Protein AF-A0A960JS08-F1 (afdb_monomer_lite)

Sequence (228 aa):
MSSRLDIEITSFPSDDRFTWRVVGAKQPKGEGPASLLPEGAKVGDQFKADAEFGLDGVELANVSTGKRRRKEPKTIELISSEPTELVTTKLASKGRGGGRRDERGGGKGRGRGRGRDGERGRGRDGGERGDRDGGRGRGRGDRPHRPAPPEVPTRPKAKRLRAGKTHRNAVLAALPDEQRPVADQLVAGGLPAVRSAIKEQNETNKAEGRPEVKPGPLLGLAEQLQEQ

pLDDT: mean 74.88, std 20.07, range [34.81, 95.38]

Radius of gyration: 34.99 Å; chains: 1; bounding box: 67×85×65 Å

Secondary structure (DSSP, 8-state):
-EEEEEEEEEEEEETTEEEEEETT-SS--EEEEGGGSPTT--TT-EEEEEEEEETTEEEEEEEEE-----SS--PPP----S--------PPP----------------------------------------------------PPPPP---PPPPPPPP----HHHHHHHHHS-TTTHHHHHHHHHHHHHHHHHHHHHHHHHHHHTTPPPPPHHHHHHHHHHHH--

Structure (mmCIF, N/CA/C/O backbone):
data_AF-A0A960JS08-F1
#
_entry.id   AF-A0A960JS08-F1
#
loop_
_atom_site.group_PDB
_atom_site.id
_atom_site.type_symbol
_atom_site.label_atom_id
_atom_site.label_alt_id
_atom_site.label_comp_id
_atom_site.label_asym_id
_atom_site.label_entity_id
_atom_site.label_seq_id
_atom_site.pdbx_PDB_ins_code
_atom_site.Cartn_x
_atom_site.Cartn_y
_atom_site.Cartn_z
_atom_site.occupancy
_atom_site.B_iso_or_equiv
_atom_site.auth_seq_id
_atom_site.auth_comp_id
_atom_site.auth_asym_id
_atom_site.auth_atom_id
_atom_site.pdbx_PDB_model_num
ATOM 1 N N . MET A 1 1 ? 29.711 -2.836 -0.250 1.00 64.56 1 MET A N 1
ATOM 2 C CA . MET A 1 1 ? 28.767 -1.700 -0.472 1.00 64.56 1 MET A CA 1
ATOM 3 C C . MET A 1 1 ? 28.179 -1.878 -1.857 1.00 64.56 1 MET A C 1
ATOM 5 O O . MET A 1 1 ? 28.928 -1.795 -2.825 1.00 64.56 1 MET A O 1
ATOM 9 N N . SER A 1 2 ? 26.878 -2.151 -1.959 1.00 77.44 2 SER A N 1
ATOM 10 C CA . SER A 1 2 ? 26.218 -2.370 -3.247 1.00 77.44 2 SER A CA 1
ATOM 11 C C . SER A 1 2 ? 25.879 -1.044 -3.936 1.00 77.44 2 SER A C 1
ATOM 13 O O . SER A 1 2 ? 25.451 -0.078 -3.304 1.00 77.44 2 SER A O 1
ATOM 15 N N . SER A 1 3 ? 26.095 -0.983 -5.248 1.00 85.12 3 SER A N 1
ATOM 16 C CA . SER A 1 3 ? 25.787 0.169 -6.095 1.00 85.12 3 SER A CA 1
ATOM 17 C C . SER A 1 3 ? 24.873 -0.252 -7.235 1.00 85.12 3 SER A C 1
ATOM 19 O O . SER A 1 3 ? 25.066 -1.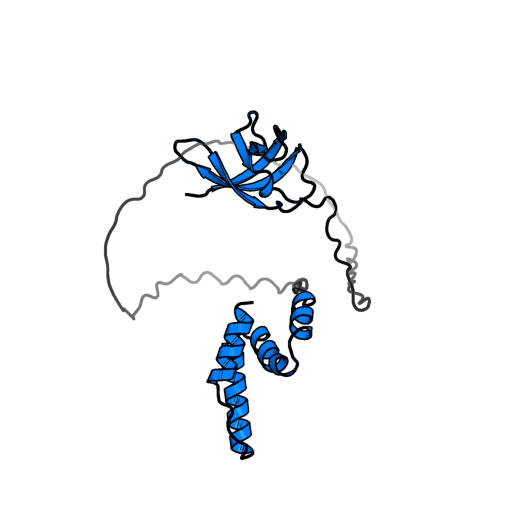296 -7.856 1.00 85.12 3 SER A O 1
ATOM 21 N N . ARG A 1 4 ? 23.871 0.579 -7.519 1.00 89.00 4 ARG A N 1
ATOM 22 C CA . ARG A 1 4 ? 22.844 0.286 -8.516 1.00 89.00 4 ARG A CA 1
ATOM 23 C C . ARG A 1 4 ? 23.254 0.814 -9.885 1.00 89.00 4 ARG A C 1
ATOM 25 O O . ARG A 1 4 ? 23.469 2.014 -10.049 1.00 89.00 4 ARG A O 1
ATOM 32 N N . LEU A 1 5 ? 23.330 -0.076 -10.867 1.00 90.62 5 LEU A N 1
ATOM 33 C CA . LEU A 1 5 ? 23.791 0.195 -12.226 1.00 90.62 5 LEU A CA 1
ATOM 34 C C . LEU A 1 5 ? 22.728 -0.196 -13.253 1.00 90.62 5 LEU A C 1
ATOM 36 O O . LEU A 1 5 ? 22.001 -1.171 -13.075 1.00 90.62 5 LEU A O 1
ATOM 40 N N . ASP A 1 6 ? 22.684 0.533 -14.365 1.00 91.56 6 ASP A N 1
ATOM 41 C CA . ASP A 1 6 ? 22.003 0.072 -15.573 1.00 91.56 6 ASP A CA 1
ATOM 42 C C . ASP A 1 6 ? 23.026 -0.706 -16.415 1.00 91.56 6 ASP A C 1
ATOM 44 O O . ASP A 1 6 ? 24.052 -0.150 -16.823 1.00 91.56 6 ASP A O 1
ATOM 48 N N . ILE A 1 7 ? 22.771 -1.991 -16.649 1.00 92.25 7 ILE A N 1
ATOM 49 C CA . ILE A 1 7 ? 23.653 -2.907 -17.377 1.00 92.25 7 ILE A CA 1
ATOM 50 C C . ILE A 1 7 ? 23.010 -3.388 -18.678 1.00 92.25 7 ILE A C 1
ATOM 52 O O . ILE A 1 7 ? 21.791 -3.444 -18.790 1.00 92.25 7 ILE A O 1
ATOM 56 N N . GLU A 1 8 ? 23.830 -3.749 -19.654 1.00 91.62 8 GLU A N 1
ATOM 57 C CA . GLU A 1 8 ? 23.438 -4.342 -20.931 1.00 91.62 8 GLU A CA 1
ATOM 58 C C . GLU A 1 8 ? 24.174 -5.671 -21.120 1.00 91.62 8 GLU A C 1
ATOM 60 O O . GLU A 1 8 ? 25.398 -5.732 -20.944 1.00 91.62 8 GLU A O 1
ATOM 65 N N . ILE A 1 9 ? 23.440 -6.721 -21.495 1.00 92.88 9 ILE A N 1
ATOM 66 C CA . ILE A 1 9 ? 24.024 -8.033 -21.803 1.00 92.88 9 ILE A CA 1
ATOM 67 C C . ILE A 1 9 ? 24.823 -7.926 -23.102 1.00 92.88 9 ILE A C 1
ATOM 69 O O . ILE A 1 9 ? 24.292 -7.512 -24.130 1.00 92.88 9 ILE A O 1
ATOM 73 N N . THR A 1 10 ? 26.097 -8.316 -23.068 1.00 90.75 10 THR A N 1
ATOM 74 C CA . THR A 1 10 ? 27.008 -8.226 -24.221 1.00 90.75 10 THR A CA 1
ATOM 75 C C . THR A 1 10 ? 27.211 -9.580 -24.911 1.00 90.75 10 THR A C 1
ATOM 77 O O . THR A 1 10 ? 27.309 -9.624 -26.134 1.00 90.75 10 THR A O 1
ATOM 80 N N . SER A 1 11 ? 27.223 -10.690 -24.167 1.00 91.56 11 SER A N 1
ATOM 81 C CA . SER A 1 11 ? 27.280 -12.055 -24.711 1.00 91.56 11 SER A CA 1
ATOM 82 C C . SER A 1 11 ? 26.894 -13.105 -23.660 1.00 91.56 11 SER A C 1
ATOM 84 O O . SER A 1 11 ? 26.832 -12.795 -22.470 1.00 91.56 11 SER A O 1
ATOM 86 N N . PHE A 1 12 ? 26.694 -14.350 -24.103 1.00 91.50 12 PHE A N 1
ATOM 87 C CA . PHE A 1 12 ? 26.569 -15.542 -23.256 1.00 91.50 12 PHE A CA 1
ATOM 88 C C . PHE A 1 12 ? 27.746 -16.484 -23.544 1.00 91.50 12 PHE A C 1
ATOM 90 O O . PHE A 1 12 ? 27.678 -17.251 -24.504 1.00 91.50 12 PHE A O 1
ATOM 97 N N . PRO A 1 13 ? 28.867 -16.380 -22.804 1.00 88.25 13 PRO A N 1
ATOM 98 C CA . PRO A 1 13 ? 30.013 -17.267 -23.007 1.00 88.25 13 PRO A CA 1
ATOM 99 C C . PRO A 1 13 ? 29.705 -18.744 -22.720 1.00 88.25 13 PRO A C 1
ATOM 101 O O . PRO A 1 13 ? 30.347 -19.618 -23.296 1.00 88.25 13 PRO A O 1
ATOM 104 N N . SER A 1 14 ? 28.744 -19.017 -21.836 1.00 86.50 14 SER A N 1
ATOM 105 C CA . SER A 1 14 ? 28.242 -20.352 -21.500 1.00 86.50 14 SER A CA 1
ATOM 106 C C . SER A 1 14 ? 26.783 -20.268 -21.043 1.00 86.50 14 SER A C 1
ATOM 108 O O . SER A 1 14 ? 26.297 -19.179 -20.745 1.00 86.50 14 SER A O 1
ATOM 110 N N . ASP A 1 15 ? 26.087 -21.403 -20.946 1.00 84.56 15 ASP A N 1
ATOM 111 C CA . ASP A 1 15 ? 24.674 -21.432 -20.527 1.00 84.56 15 ASP A CA 1
ATOM 112 C C . ASP A 1 15 ? 24.459 -20.867 -19.108 1.00 84.56 15 ASP A C 1
ATOM 114 O O . ASP A 1 15 ? 23.426 -20.267 -18.820 1.00 84.56 15 ASP A O 1
ATOM 118 N N . ASP A 1 16 ? 25.478 -20.969 -18.250 1.00 89.06 16 ASP A N 1
ATOM 119 C CA . ASP A 1 16 ? 25.429 -20.513 -16.857 1.00 89.06 16 ASP A CA 1
ATOM 120 C C . ASP A 1 16 ? 25.989 -19.099 -16.644 1.00 89.06 16 ASP A C 1
ATOM 122 O O . ASP A 1 16 ? 25.937 -18.579 -15.524 1.00 89.06 16 ASP A O 1
ATOM 126 N N . ARG A 1 17 ? 26.555 -18.453 -17.674 1.00 91.81 17 ARG A N 1
ATOM 127 C CA . ARG A 1 17 ? 27.219 -17.147 -17.531 1.00 91.81 17 ARG A CA 1
ATOM 128 C C . ARG A 1 17 ? 26.888 -16.182 -18.657 1.00 91.81 17 ARG A C 1
ATOM 130 O O . ARG A 1 17 ? 26.785 -16.541 -19.823 1.00 91.81 17 ARG A O 1
ATOM 137 N N . PHE A 1 18 ? 26.840 -14.903 -18.310 1.00 93.00 18 PHE A N 1
ATOM 138 C CA . PHE A 1 18 ? 26.721 -13.819 -19.277 1.00 93.00 18 PHE A CA 1
ATOM 139 C C . PHE A 1 18 ? 27.758 -12.730 -19.010 1.00 93.00 18 PHE A C 1
ATOM 141 O O . PHE A 1 18 ? 28.161 -12.502 -17.869 1.00 93.00 18 PHE A O 1
ATOM 148 N N . THR A 1 19 ? 28.183 -12.035 -20.063 1.00 92.12 19 THR A N 1
ATOM 149 C CA . THR A 1 19 ? 28.998 -10.820 -19.948 1.00 92.12 19 THR A CA 1
ATOM 150 C C . THR A 1 19 ? 28.098 -9.599 -20.002 1.00 92.12 19 THR A C 1
ATOM 152 O O . THR A 1 19 ? 27.087 -9.566 -20.714 1.00 92.12 19 THR A O 1
ATOM 155 N N . TRP A 1 20 ? 28.470 -8.560 -19.266 1.00 92.94 20 TRP A N 1
ATOM 156 C CA . TRP A 1 20 ? 27.700 -7.332 -19.204 1.00 92.94 20 TRP A CA 1
ATOM 157 C C . TRP A 1 20 ? 28.591 -6.099 -19.243 1.00 92.94 20 TRP A C 1
ATOM 159 O O . TRP A 1 20 ? 29.771 -6.101 -18.880 1.00 92.94 20 TRP A O 1
ATOM 169 N N . ARG A 1 21 ? 27.992 -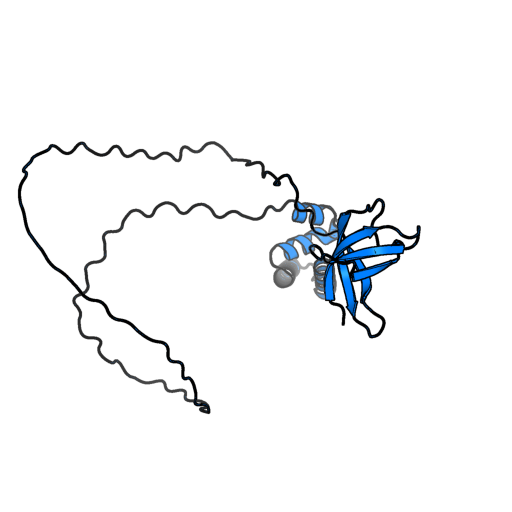4.997 -19.679 1.00 92.44 21 ARG A N 1
ATOM 170 C CA . ARG A 1 21 ? 28.578 -3.659 -19.625 1.00 92.44 21 ARG A CA 1
ATOM 171 C C . ARG A 1 21 ? 27.599 -2.707 -18.970 1.00 92.44 21 ARG A C 1
ATOM 173 O O . ARG A 1 21 ? 26.399 -2.940 -19.007 1.00 92.44 21 ARG A O 1
ATOM 180 N N . VAL A 1 22 ? 28.089 -1.608 -18.408 1.00 92.00 22 VAL A N 1
ATOM 181 C CA . VAL A 1 22 ? 27.190 -0.503 -18.038 1.00 92.00 22 VAL A CA 1
ATOM 182 C C . VAL A 1 22 ? 26.619 0.097 -19.320 1.00 92.00 22 VAL A C 1
ATOM 184 O O . VAL A 1 22 ? 27.358 0.269 -20.291 1.00 92.00 22 VAL A O 1
ATOM 187 N N . VAL A 1 23 ? 25.325 0.413 -19.335 1.00 88.38 23 VAL A N 1
ATOM 188 C CA . VAL A 1 23 ? 24.653 1.014 -20.495 1.00 88.38 23 VAL A CA 1
ATOM 189 C C . VAL A 1 23 ? 25.421 2.264 -20.944 1.00 88.38 23 VAL A C 1
ATOM 191 O O . VAL A 1 23 ? 25.676 3.174 -20.157 1.00 88.38 23 VAL A O 1
ATOM 194 N N . GLY A 1 24 ? 25.827 2.298 -22.217 1.00 80.06 24 GLY A N 1
ATOM 195 C CA . GLY A 1 24 ? 26.624 3.389 -22.797 1.00 80.06 24 GLY A CA 1
ATOM 196 C C . GLY A 1 24 ? 28.145 3.267 -22.621 1.00 80.06 24 GLY A C 1
ATOM 197 O O . GLY A 1 24 ? 28.885 4.088 -23.164 1.00 80.06 24 GLY A O 1
ATOM 198 N N . ALA A 1 25 ? 28.643 2.245 -21.919 1.00 84.81 25 ALA A N 1
ATOM 199 C CA . ALA A 1 25 ? 30.073 1.958 -21.839 1.00 84.81 25 ALA A CA 1
ATOM 200 C C . ALA A 1 25 ? 30.578 1.224 -23.096 1.00 84.81 25 ALA A C 1
ATOM 202 O O . ALA A 1 25 ? 29.880 0.405 -23.695 1.00 84.81 25 ALA A O 1
ATOM 203 N N . LYS A 1 26 ? 31.826 1.502 -23.496 1.00 74.06 26 LYS A N 1
ATOM 204 C CA . LYS A 1 26 ? 32.456 0.879 -24.676 1.00 74.06 26 LYS A CA 1
ATOM 205 C C . LYS A 1 26 ? 33.039 -0.511 -24.412 1.00 74.06 26 LYS A C 1
ATOM 207 O O . LYS A 1 26 ? 33.132 -1.289 -25.352 1.00 74.06 26 LYS A O 1
ATOM 212 N N . GLN A 1 27 ? 33.432 -0.812 -23.176 1.00 75.62 27 GLN A N 1
ATOM 213 C CA . GLN A 1 27 ? 34.046 -2.089 -22.802 1.00 75.62 27 GLN A CA 1
ATOM 214 C C . GLN A 1 27 ? 33.151 -2.869 -21.828 1.00 75.62 27 GLN A C 1
ATOM 216 O O . GLN A 1 27 ? 32.464 -2.236 -21.014 1.00 75.62 27 GLN A O 1
ATOM 221 N N . PRO A 1 28 ? 33.147 -4.215 -21.911 1.00 76.88 28 PRO A N 1
ATOM 222 C CA . PRO A 1 28 ? 32.486 -5.061 -20.924 1.00 76.88 28 PRO A CA 1
ATOM 223 C C . PRO A 1 28 ? 33.090 -4.801 -19.544 1.00 76.88 28 PRO A C 1
ATOM 225 O O . PRO A 1 28 ? 34.301 -4.630 -19.410 1.00 76.88 28 PRO A O 1
ATOM 228 N N . LYS A 1 29 ? 32.228 -4.702 -18.532 1.00 81.06 29 LYS A N 1
ATOM 229 C CA . LYS A 1 29 ? 32.633 -4.397 -17.154 1.00 81.06 29 LYS A CA 1
ATOM 230 C C . LYS A 1 29 ? 32.788 -5.645 -16.293 1.00 81.06 29 LYS A C 1
ATOM 232 O O . LYS A 1 29 ? 33.482 -5.567 -15.285 1.00 81.06 29 LYS A O 1
ATOM 237 N N . GLY A 1 30 ? 32.162 -6.756 -16.675 1.00 86.56 30 GLY A N 1
ATOM 238 C CA . GLY A 1 30 ? 32.261 -8.000 -15.927 1.00 86.56 30 GLY A CA 1
ATOM 239 C C . GLY A 1 30 ? 31.391 -9.117 -16.487 1.00 86.56 30 GLY A C 1
ATOM 240 O O . GLY A 1 30 ? 30.788 -9.003 -17.558 1.00 86.56 30 GLY A O 1
ATOM 241 N N . GLU A 1 31 ? 31.330 -10.195 -15.718 1.00 89.75 31 GLU A N 1
ATOM 242 C CA . GLU A 1 31 ? 30.519 -11.380 -15.976 1.00 89.75 31 GLU A CA 1
ATOM 243 C C . GLU A 1 31 ? 29.575 -11.622 -14.795 1.00 89.75 31 GLU A C 1
ATOM 245 O O . GLU A 1 31 ? 29.845 -11.181 -13.680 1.00 89.75 31 GLU A O 1
ATOM 250 N N . GLY A 1 32 ? 28.456 -12.299 -15.032 1.00 89.38 32 GLY A N 1
ATOM 251 C CA . GLY A 1 32 ? 27.494 -12.664 -13.996 1.00 89.38 32 GLY A CA 1
ATOM 252 C C . GLY A 1 32 ? 26.858 -14.031 -14.263 1.00 89.38 32 GLY A C 1
ATOM 253 O O . GLY A 1 32 ? 26.922 -14.520 -15.396 1.00 89.38 32 GLY A O 1
ATOM 254 N N . PRO A 1 33 ? 26.264 -14.667 -13.239 1.00 90.94 33 PRO A N 1
ATOM 255 C CA . PRO A 1 33 ? 25.567 -15.940 -13.393 1.00 90.94 33 PRO A CA 1
ATOM 256 C C . PRO A 1 33 ? 24.227 -15.759 -14.119 1.00 90.94 33 PRO A C 1
ATOM 258 O O . PRO A 1 33 ? 23.430 -14.888 -13.765 1.00 90.94 33 PRO A O 1
ATOM 261 N N . ALA A 1 34 ? 23.956 -16.598 -15.120 1.00 88.81 34 ALA A N 1
ATOM 262 C CA . ALA A 1 34 ? 22.750 -16.528 -15.950 1.00 88.81 34 ALA A CA 1
ATOM 263 C C . ALA A 1 34 ? 21.450 -16.735 -15.153 1.00 88.81 34 ALA A C 1
ATOM 265 O O . ALA A 1 34 ? 20.408 -16.226 -15.553 1.00 88.81 34 ALA A O 1
ATOM 266 N N . SER A 1 35 ? 21.519 -17.384 -13.987 1.00 90.25 35 SER A N 1
ATOM 267 C CA . SER A 1 35 ? 20.390 -17.554 -13.061 1.00 90.25 35 SER A CA 1
ATOM 268 C C . SER A 1 35 ? 19.811 -16.240 -12.523 1.00 90.25 35 SER A C 1
ATOM 270 O O . SER A 1 35 ? 18.668 -16.220 -12.074 1.00 90.25 35 SER A O 1
ATOM 272 N N . LEU A 1 36 ? 20.570 -15.138 -12.571 1.00 89.56 36 LEU A N 1
ATOM 273 C CA . LEU A 1 36 ? 20.068 -13.811 -12.202 1.00 89.56 36 LEU A CA 1
ATOM 274 C C . LEU A 1 36 ? 19.213 -13.175 -13.303 1.00 89.56 36 LEU A C 1
ATOM 276 O O . LEU A 1 36 ? 18.509 -12.200 -13.041 1.00 89.56 36 LEU A O 1
ATOM 280 N N . LEU A 1 37 ? 19.289 -13.671 -14.539 1.00 88.81 37 LEU A N 1
ATOM 281 C CA . LEU A 1 37 ? 18.558 -13.092 -15.653 1.00 88.81 37 LEU A CA 1
ATOM 282 C C . LEU A 1 37 ? 17.107 -13.587 -15.686 1.00 88.81 37 LEU A C 1
ATOM 284 O O . LEU A 1 37 ? 16.843 -14.766 -15.455 1.00 88.81 37 LEU A O 1
ATOM 288 N N . PRO A 1 38 ? 16.148 -12.712 -16.032 1.00 85.56 38 PRO A N 1
ATOM 289 C CA . PRO A 1 38 ? 14.786 -13.137 -16.327 1.00 85.56 38 PRO A CA 1
ATOM 290 C C . PRO A 1 38 ? 14.741 -14.115 -17.506 1.00 85.56 38 PRO A C 1
ATOM 292 O O . PRO A 1 38 ? 15.541 -14.017 -18.440 1.00 85.56 38 PRO A O 1
ATOM 295 N N . GLU A 1 39 ? 13.758 -15.015 -17.495 1.00 83.94 39 GLU A N 1
ATOM 296 C CA . GLU A 1 39 ? 13.564 -15.993 -18.565 1.00 83.94 39 GLU A CA 1
ATOM 297 C C . GLU A 1 39 ? 13.434 -15.305 -19.936 1.00 83.94 39 GLU A C 1
ATOM 299 O O . GLU A 1 39 ? 12.695 -14.330 -20.108 1.00 83.94 39 GLU A O 1
ATOM 304 N N . GLY A 1 40 ? 14.184 -15.805 -20.921 1.00 84.50 40 GLY A N 1
ATOM 305 C CA . GLY A 1 40 ? 14.185 -15.270 -22.283 1.00 84.50 40 GLY A CA 1
ATOM 306 C C . GLY A 1 40 ? 15.026 -14.005 -22.501 1.00 84.50 40 GLY A C 1
ATOM 307 O O . GLY A 1 40 ? 14.863 -13.374 -23.548 1.00 84.50 40 GLY A O 1
ATOM 308 N N . ALA A 1 41 ? 15.907 -13.631 -21.565 1.00 87.19 41 ALA A N 1
ATOM 309 C CA . ALA A 1 41 ? 16.871 -12.543 -21.748 1.00 87.19 41 ALA A CA 1
ATOM 310 C C . ALA A 1 41 ? 17.815 -12.796 -22.939 1.00 87.19 41 ALA A C 1
ATOM 312 O O . ALA A 1 41 ? 18.300 -13.909 -23.146 1.00 87.19 41 ALA A O 1
ATOM 313 N N . LYS A 1 42 ? 18.094 -11.751 -23.724 1.00 90.12 42 LYS A N 1
ATOM 314 C CA . LYS A 1 42 ? 18.938 -11.818 -24.927 1.00 90.12 42 LYS A CA 1
ATOM 315 C C . LYS A 1 42 ? 20.067 -10.793 -24.881 1.00 90.12 42 LYS A C 1
ATOM 317 O O . LYS A 1 42 ? 20.038 -9.822 -24.129 1.00 90.12 42 LYS A O 1
ATOM 322 N N . VAL A 1 43 ? 21.068 -10.993 -25.737 1.00 90.81 43 VAL A N 1
ATOM 323 C CA . VAL A 1 43 ? 22.138 -10.010 -25.950 1.00 90.81 43 VAL A CA 1
ATOM 324 C C . VAL A 1 43 ? 21.532 -8.673 -26.395 1.00 90.81 43 VAL A C 1
ATOM 326 O O . VAL A 1 43 ? 20.677 -8.642 -27.279 1.00 90.81 43 VAL A O 1
ATOM 329 N N . GLY A 1 44 ? 21.977 -7.577 -25.779 1.00 87.94 44 GLY A N 1
ATOM 330 C CA . GLY A 1 44 ? 21.463 -6.221 -25.991 1.00 87.94 44 GLY A CA 1
ATOM 331 C C . GLY A 1 44 ? 20.319 -5.815 -25.055 1.00 87.94 44 GLY A C 1
ATOM 332 O O . GLY A 1 44 ? 19.966 -4.633 -25.007 1.00 87.94 44 GLY A O 1
ATOM 333 N N . ASP A 1 45 ? 19.755 -6.747 -24.280 1.00 89.94 45 ASP A N 1
ATOM 334 C CA . ASP A 1 45 ? 18.767 -6.395 -23.264 1.00 89.94 45 ASP A CA 1
ATOM 335 C C . ASP A 1 45 ? 19.417 -5.617 -22.114 1.00 89.94 45 ASP A C 1
ATOM 337 O O . ASP A 1 45 ? 20.550 -5.884 -21.701 1.00 89.94 45 ASP A O 1
ATOM 341 N N . GLN A 1 46 ? 18.672 -4.637 -21.598 1.00 91.25 46 GLN A N 1
ATOM 342 C CA . GLN A 1 46 ? 19.123 -3.737 -20.542 1.00 91.25 46 GLN A CA 1
ATOM 343 C C . GLN A 1 46 ? 18.365 -3.987 -19.239 1.00 91.25 46 GLN A C 1
ATOM 345 O O . GLN A 1 46 ? 17.130 -4.004 -19.210 1.00 91.25 46 GLN A O 1
ATOM 350 N N . PHE A 1 47 ? 19.110 -4.107 -18.144 1.00 91.88 47 PHE A N 1
ATOM 351 C CA . PHE A 1 47 ? 18.593 -4.421 -16.818 1.00 91.88 47 PHE A CA 1
ATOM 352 C C . PHE A 1 47 ? 19.151 -3.475 -15.760 1.00 91.88 47 PHE A C 1
ATOM 354 O O . PHE A 1 47 ? 20.205 -2.869 -15.928 1.00 91.88 47 PHE A O 1
ATOM 361 N N . LYS A 1 48 ? 18.436 -3.365 -14.642 1.00 91.94 48 LYS A N 1
ATOM 362 C CA . LYS A 1 48 ? 18.934 -2.719 -13.430 1.00 91.94 48 LYS A CA 1
ATOM 363 C C . LYS A 1 48 ? 19.576 -3.765 -12.549 1.00 91.94 48 LYS A C 1
ATOM 365 O O . LYS A 1 48 ? 18.864 -4.651 -12.084 1.00 91.94 48 LYS A O 1
ATOM 370 N N . ALA A 1 49 ? 20.863 -3.629 -12.282 1.00 91.88 49 ALA A N 1
ATOM 371 C CA . ALA A 1 49 ? 21.590 -4.549 -11.431 1.00 91.88 49 ALA A CA 1
ATOM 372 C C . ALA A 1 49 ? 22.149 -3.858 -10.189 1.00 91.88 49 ALA A C 1
ATOM 374 O O . ALA A 1 49 ? 22.570 -2.703 -10.249 1.00 91.88 49 ALA A O 1
ATOM 375 N N . ASP A 1 50 ? 22.159 -4.580 -9.078 1.00 91.19 50 ASP A N 1
ATOM 376 C CA . ASP A 1 50 ? 22.897 -4.193 -7.884 1.00 91.19 50 ASP A CA 1
ATOM 377 C C . ASP A 1 50 ? 24.246 -4.908 -7.932 1.00 91.19 50 ASP A C 1
ATOM 379 O O . ASP A 1 50 ? 24.308 -6.138 -7.980 1.00 91.19 50 ASP A O 1
ATOM 383 N N . ALA A 1 51 ? 25.319 -4.124 -7.984 1.00 89.44 51 ALA A N 1
ATOM 384 C CA . ALA A 1 51 ? 26.681 -4.603 -8.142 1.00 89.44 51 ALA A CA 1
ATOM 385 C C . ALA A 1 51 ? 27.508 -4.303 -6.892 1.00 89.44 51 ALA A C 1
ATOM 387 O O . ALA A 1 51 ? 27.453 -3.195 -6.349 1.00 89.44 51 ALA A O 1
ATOM 388 N N . GLU A 1 52 ? 28.297 -5.275 -6.456 1.00 88.50 52 GLU A N 1
ATOM 389 C CA . GLU A 1 52 ? 29.278 -5.117 -5.393 1.00 88.50 52 GLU A CA 1
ATOM 390 C C . GLU A 1 52 ? 30.677 -4.970 -5.999 1.00 88.50 52 GLU A C 1
ATOM 392 O O . GLU A 1 52 ? 31.074 -5.706 -6.900 1.00 88.50 52 GLU A O 1
ATOM 397 N N . PHE A 1 53 ? 31.407 -3.959 -5.529 1.00 84.44 53 PHE A N 1
ATOM 398 C CA . PHE A 1 53 ? 32.757 -3.647 -5.984 1.00 84.44 53 PHE A CA 1
ATOM 399 C C . PHE A 1 53 ? 33.746 -4.136 -4.928 1.00 84.44 53 PHE A C 1
ATOM 401 O O . PHE A 1 53 ? 33.819 -3.557 -3.840 1.00 84.44 53 PHE A O 1
ATOM 408 N N . GLY A 1 54 ? 34.469 -5.206 -5.250 1.00 81.25 54 GLY A N 1
ATOM 409 C CA . GLY A 1 54 ? 35.479 -5.821 -4.395 1.00 81.25 54 GLY A CA 1
ATOM 410 C C . GLY A 1 54 ? 36.892 -5.676 -4.959 1.00 81.25 54 GLY A C 1
ATOM 411 O O . GLY A 1 54 ? 37.117 -5.013 -5.972 1.00 81.25 54 GLY A O 1
ATOM 412 N N . LEU A 1 55 ? 37.852 -6.317 -4.290 1.00 81.94 55 LEU A N 1
ATOM 413 C CA . LEU A 1 55 ? 39.240 -6.396 -4.758 1.00 81.94 55 LEU A CA 1
ATOM 414 C C . LEU A 1 55 ? 39.351 -7.228 -6.053 1.00 81.94 55 LEU A C 1
ATOM 416 O O . LEU A 1 55 ? 40.153 -6.901 -6.923 1.00 81.94 55 LEU A O 1
ATOM 420 N N . ASP A 1 56 ? 38.497 -8.246 -6.188 1.00 77.38 56 ASP A N 1
ATOM 421 C CA . ASP A 1 56 ? 38.517 -9.232 -7.278 1.00 77.38 56 ASP A CA 1
ATOM 422 C C . ASP A 1 56 ? 37.668 -8.830 -8.500 1.00 77.38 56 ASP A C 1
ATOM 424 O O . ASP A 1 56 ? 37.582 -9.568 -9.480 1.00 77.38 56 ASP A O 1
ATOM 428 N N . GLY A 1 57 ? 37.059 -7.638 -8.477 1.00 81.62 57 GLY A N 1
ATOM 429 C CA . GLY A 1 57 ? 36.275 -7.100 -9.588 1.00 81.62 57 GLY A CA 1
ATOM 430 C C . GLY A 1 57 ? 34.867 -6.654 -9.196 1.00 81.62 57 GLY A C 1
ATOM 431 O O . GLY A 1 57 ? 34.615 -6.239 -8.063 1.00 81.62 57 GLY A O 1
ATOM 432 N N . VAL A 1 58 ? 33.963 -6.669 -10.182 1.00 86.12 58 VAL A N 1
ATOM 433 C CA . VAL A 1 58 ? 32.566 -6.243 -10.022 1.00 86.12 58 VAL A CA 1
ATOM 434 C C . VAL A 1 58 ? 31.648 -7.446 -10.145 1.00 86.12 58 VAL A C 1
ATOM 436 O O . VAL A 1 58 ? 31.489 -7.994 -11.237 1.00 86.12 58 VAL A O 1
ATOM 439 N N . GLU A 1 59 ? 31.012 -7.811 -9.040 1.00 87.12 59 GLU A N 1
ATOM 440 C CA . GLU A 1 59 ? 30.077 -8.931 -8.980 1.00 87.12 59 GLU A CA 1
ATOM 441 C C . GLU A 1 59 ? 28.637 -8.426 -8.958 1.00 87.12 59 GLU A C 1
ATOM 443 O O . GLU A 1 59 ? 28.302 -7.453 -8.278 1.00 87.12 59 GLU A O 1
ATOM 448 N N . LEU A 1 60 ? 27.767 -9.078 -9.728 1.00 88.88 60 LEU A N 1
ATOM 449 C CA . LEU A 1 60 ? 26.341 -8.772 -9.725 1.00 88.88 60 LEU A CA 1
ATOM 450 C C . LEU A 1 60 ? 25.653 -9.565 -8.616 1.00 88.88 60 LEU A C 1
ATOM 452 O O . LEU A 1 60 ? 25.636 -10.791 -8.655 1.00 88.88 60 LEU A O 1
ATOM 456 N N . ALA A 1 61 ? 25.042 -8.861 -7.668 1.00 88.88 61 ALA A N 1
ATOM 457 C CA . ALA A 1 61 ? 24.277 -9.469 -6.584 1.00 88.88 61 ALA A CA 1
ATOM 458 C C . ALA A 1 61 ? 22.810 -9.705 -6.978 1.00 88.88 61 ALA A C 1
ATOM 460 O O . ALA A 1 61 ? 22.199 -10.693 -6.580 1.00 88.88 61 ALA A O 1
ATOM 461 N N . ASN A 1 62 ? 22.221 -8.792 -7.755 1.00 89.19 62 ASN A N 1
ATOM 462 C CA . ASN A 1 62 ? 20.830 -8.894 -8.193 1.00 89.19 62 ASN A CA 1
ATOM 463 C C . ASN A 1 62 ? 20.652 -8.246 -9.569 1.00 89.19 62 ASN A C 1
ATOM 465 O O . ASN A 1 62 ? 21.278 -7.222 -9.844 1.00 89.19 62 ASN A O 1
ATOM 469 N N . VAL A 1 63 ? 19.786 -8.806 -10.417 1.00 89.62 63 VAL A N 1
ATOM 470 C CA . VAL A 1 63 ? 19.409 -8.230 -11.711 1.00 89.62 63 VAL A CA 1
ATOM 471 C C . VAL A 1 63 ? 17.886 -8.156 -11.804 1.00 89.62 63 VAL A C 1
ATOM 473 O O . VAL A 1 63 ? 17.168 -9.127 -11.604 1.00 89.62 63 VAL A O 1
ATOM 476 N N . SER A 1 64 ? 17.378 -6.971 -12.126 1.00 87.75 64 SER A N 1
ATOM 477 C CA . SER A 1 64 ? 15.952 -6.662 -12.202 1.00 87.75 64 SER A CA 1
ATOM 478 C C . SER A 1 64 ? 15.610 -6.026 -13.546 1.00 87.75 64 SER A C 1
ATOM 480 O O . SER A 1 64 ? 16.400 -5.271 -14.121 1.00 87.75 64 SER A O 1
ATOM 482 N N . THR A 1 65 ? 14.409 -6.286 -14.067 1.00 81.06 65 THR A N 1
ATOM 483 C CA . THR A 1 65 ? 13.935 -5.601 -15.276 1.00 81.06 65 THR A CA 1
ATOM 484 C C . THR A 1 65 ? 13.828 -4.106 -14.995 1.00 81.06 65 THR A C 1
ATOM 486 O O . THR A 1 65 ? 13.049 -3.675 -14.139 1.00 81.06 65 THR A O 1
ATOM 489 N N . GLY A 1 66 ? 14.598 -3.291 -15.718 1.00 66.38 66 GLY A N 1
ATOM 490 C CA . GLY A 1 66 ? 14.427 -1.845 -15.676 1.00 66.38 66 GLY A CA 1
ATOM 491 C C . GLY A 1 66 ? 13.008 -1.463 -16.110 1.00 66.38 66 GLY A C 1
ATOM 492 O O . GLY A 1 66 ? 12.348 -2.188 -16.858 1.00 66.38 66 GLY A O 1
ATOM 493 N N . LYS A 1 67 ? 12.513 -0.298 -15.671 1.00 55.53 67 LYS A N 1
ATOM 494 C CA . LYS A 1 67 ? 11.268 0.270 -16.213 1.00 55.53 67 LYS A CA 1
ATOM 495 C C . LYS A 1 67 ? 11.436 0.411 -17.729 1.00 55.53 67 LYS A C 1
ATOM 497 O O . LYS A 1 67 ? 12.096 1.344 -18.181 1.00 55.53 67 LYS A O 1
ATOM 502 N N . ARG A 1 68 ? 10.827 -0.493 -18.509 1.00 55.22 68 ARG A N 1
ATOM 503 C CA . ARG A 1 68 ? 10.717 -0.371 -19.970 1.00 55.22 68 ARG A CA 1
ATOM 504 C C . ARG A 1 68 ? 10.229 1.048 -20.264 1.00 55.22 68 ARG A C 1
ATOM 506 O O . ARG A 1 68 ? 9.126 1.412 -19.843 1.00 55.22 68 ARG A O 1
ATOM 513 N N . ARG A 1 69 ? 11.026 1.856 -20.974 1.00 55.78 69 ARG A N 1
ATOM 514 C CA . ARG A 1 69 ? 10.509 3.059 -21.638 1.00 55.78 69 ARG A CA 1
ATOM 515 C C . ARG A 1 69 ? 9.498 2.559 -22.661 1.00 55.78 69 ARG A C 1
ATOM 517 O O . ARG A 1 69 ? 9.862 2.079 -23.729 1.00 55.78 69 ARG A O 1
ATOM 524 N N . ARG A 1 70 ? 8.229 2.544 -22.260 1.00 56.56 70 ARG A N 1
ATOM 525 C CA . ARG A 1 70 ? 7.133 2.089 -23.108 1.00 56.56 70 ARG A CA 1
ATOM 526 C C . ARG A 1 70 ? 7.095 2.996 -24.335 1.00 56.56 70 ARG A C 1
ATOM 528 O O . ARG A 1 70 ? 7.086 4.215 -24.187 1.00 56.56 70 ARG A O 1
ATOM 535 N N . LYS A 1 71 ? 7.106 2.387 -25.525 1.00 62.06 71 LYS A N 1
ATOM 536 C CA . LYS A 1 71 ? 6.956 3.101 -26.802 1.00 62.06 71 LYS A CA 1
ATOM 537 C C . LYS A 1 71 ? 5.588 3.772 -26.923 1.00 62.06 71 LYS A C 1
ATOM 539 O O . LYS A 1 71 ? 5.469 4.758 -27.636 1.00 62.06 71 LYS A O 1
ATOM 544 N N . GLU A 1 72 ? 4.596 3.278 -26.189 1.00 57.12 72 GLU A N 1
ATOM 545 C CA . GLU A 1 72 ? 3.240 3.806 -26.223 1.00 57.12 72 GLU A CA 1
ATOM 546 C C . GLU A 1 72 ? 2.892 4.470 -24.885 1.00 57.12 72 GLU A C 1
ATOM 548 O O . GLU A 1 72 ? 3.007 3.832 -23.825 1.00 57.12 72 GLU A O 1
ATOM 553 N N . PRO A 1 73 ? 2.502 5.759 -24.891 1.00 58.53 73 PRO A N 1
ATOM 554 C CA . PRO A 1 73 ? 1.960 6.389 -23.702 1.00 58.53 73 PRO A CA 1
ATOM 555 C C . PRO A 1 73 ? 0.656 5.683 -23.325 1.00 58.53 73 PRO A C 1
ATOM 557 O O . PRO A 1 73 ? -0.157 5.341 -24.177 1.00 58.53 73 PRO A O 1
ATOM 560 N N . LYS A 1 74 ? 0.441 5.465 -22.025 1.00 60.06 74 LYS A N 1
ATOM 561 C CA . LYS A 1 74 ? -0.842 4.977 -21.516 1.00 60.06 74 LYS A CA 1
ATOM 562 C C . LYS A 1 74 ? -1.871 6.089 -21.747 1.00 60.06 74 LYS A C 1
ATOM 564 O O . LYS A 1 74 ? -1.894 7.052 -20.981 1.00 60.06 74 LYS A O 1
ATOM 569 N N . THR A 1 75 ? -2.654 6.000 -22.820 1.00 68.25 75 THR A N 1
ATOM 570 C CA . THR A 1 75 ? -3.737 6.950 -23.093 1.00 68.25 75 THR A CA 1
ATOM 571 C C . THR A 1 75 ? -4.772 6.814 -21.983 1.00 68.25 75 THR A C 1
ATOM 573 O O . THR A 1 75 ? -5.248 5.719 -21.693 1.00 68.25 75 THR A O 1
ATOM 576 N N . ILE A 1 76 ? -5.061 7.917 -21.298 1.00 73.69 76 ILE A N 1
ATOM 577 C CA . ILE A 1 76 ? -6.163 7.983 -20.341 1.00 73.69 76 ILE A CA 1
ATOM 578 C C . ILE A 1 76 ? -7.411 8.263 -21.174 1.00 73.69 76 ILE A C 1
ATOM 580 O O . ILE A 1 76 ? -7.486 9.315 -21.809 1.00 73.69 76 ILE A O 1
ATOM 584 N N . GLU A 1 77 ? -8.371 7.340 -21.190 1.00 71.44 77 GLU A N 1
ATOM 585 C CA . GLU A 1 77 ? -9.699 7.633 -21.728 1.00 71.44 77 GLU A CA 1
ATOM 586 C C . GLU A 1 77 ? -10.375 8.686 -20.845 1.00 71.44 77 GLU A C 1
ATOM 588 O O . GLU A 1 77 ? -10.535 8.518 -19.631 1.00 71.44 77 GLU A O 1
ATOM 593 N N . LEU A 1 78 ? -10.726 9.816 -21.460 1.00 66.69 78 LEU A N 1
ATOM 594 C CA . LEU A 1 78 ? -11.513 10.862 -20.826 1.00 66.69 78 LEU A CA 1
ATOM 595 C C . LEU A 1 78 ? -12.979 10.434 -20.811 1.00 66.69 78 LEU A C 1
ATOM 597 O O . LEU A 1 78 ? -13.667 10.529 -21.821 1.00 66.69 78 LEU A O 1
ATOM 601 N N . ILE A 1 79 ? -13.476 10.037 -19.643 1.00 72.69 79 ILE A N 1
ATOM 602 C CA . ILE A 1 79 ? -14.917 9.958 -19.401 1.00 72.69 79 ILE A CA 1
ATOM 603 C C . ILE A 1 79 ? -15.363 11.358 -18.966 1.00 72.69 79 ILE A C 1
ATOM 605 O O . ILE A 1 79 ? -15.234 11.725 -17.795 1.00 72.69 79 ILE A O 1
ATOM 609 N N . SER A 1 80 ? -15.818 12.184 -19.911 1.00 57.44 80 SER A N 1
ATOM 610 C CA . SER A 1 80 ? -16.524 13.425 -19.577 1.00 57.44 80 SER A CA 1
ATOM 611 C C . SER A 1 80 ? -17.970 13.104 -19.206 1.00 57.44 80 SER A C 1
ATOM 613 O O . SER A 1 80 ? -18.680 12.485 -19.992 1.00 57.44 80 SER A O 1
ATOM 615 N N . SER A 1 81 ? -18.424 13.549 -18.036 1.00 66.94 81 SER A N 1
ATOM 616 C CA . SER A 1 81 ? -19.854 13.626 -17.729 1.00 66.94 81 SER A CA 1
ATOM 617 C C . SER A 1 81 ? -20.454 14.821 -18.469 1.00 66.94 81 SER A C 1
ATOM 619 O O . SER A 1 81 ? -19.910 15.907 -18.282 1.00 66.94 81 SER A O 1
ATOM 621 N N . GLU A 1 82 ? -21.520 14.585 -19.248 1.00 67.56 82 GLU A N 1
ATOM 622 C CA . GLU A 1 82 ? -22.454 15.516 -19.927 1.00 67.56 82 GLU A CA 1
ATOM 623 C C . GLU A 1 82 ? -21.857 16.832 -20.494 1.00 67.56 82 GLU A C 1
ATOM 625 O O . GLU A 1 82 ? -21.262 17.625 -19.757 1.00 67.56 82 GLU A O 1
ATOM 630 N N . PRO A 1 83 ? -22.044 17.146 -21.792 1.00 57.44 83 PRO A N 1
ATOM 631 C CA . PRO A 1 83 ? -21.532 18.386 -22.367 1.00 57.44 83 PRO A CA 1
ATOM 632 C C . PRO A 1 83 ? -22.208 19.595 -21.704 1.00 57.44 83 PRO A C 1
ATOM 634 O O . PRO A 1 83 ? -23.365 19.902 -21.966 1.00 57.44 83 PRO A O 1
ATOM 637 N N . THR A 1 84 ? -21.479 20.306 -20.842 1.00 61.12 84 THR A N 1
ATOM 638 C CA . THR A 1 84 ? -21.919 21.610 -20.333 1.00 61.12 84 THR A CA 1
ATOM 639 C C . THR A 1 84 ? -21.288 22.703 -21.187 1.00 61.12 84 THR A C 1
ATOM 641 O O . THR A 1 84 ? -20.066 22.770 -21.346 1.00 61.12 84 THR A O 1
ATOM 644 N N . GLU A 1 85 ? -22.128 23.546 -21.787 1.00 61.66 85 GLU A N 1
ATOM 645 C CA . GLU A 1 85 ? -21.708 24.667 -22.627 1.00 61.66 85 GLU A CA 1
ATOM 646 C C . GLU A 1 85 ? -20.973 25.721 -21.782 1.00 61.66 85 GLU A C 1
ATOM 648 O O . GLU A 1 85 ? -21.568 26.602 -21.170 1.00 61.66 85 GLU A O 1
ATOM 653 N N . LEU A 1 86 ? -19.641 25.639 -21.735 1.00 57.72 86 LEU A N 1
ATOM 654 C CA . LEU A 1 86 ? -18.777 26.616 -21.055 1.00 57.72 86 LEU A CA 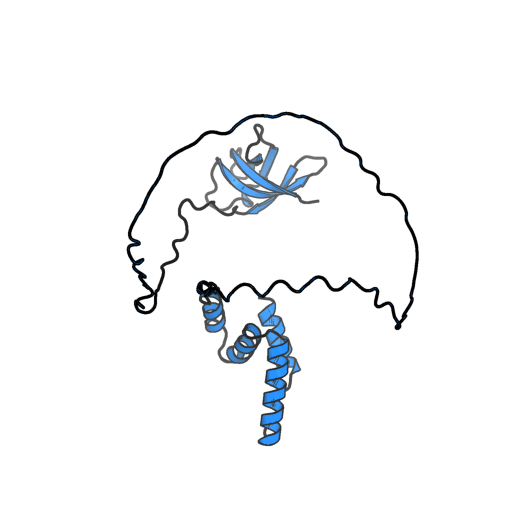1
ATOM 655 C C . LEU A 1 86 ? -18.275 27.722 -22.001 1.00 57.72 86 LEU A C 1
ATOM 657 O O . LEU A 1 86 ? -17.192 28.280 -21.801 1.00 57.72 86 LEU A O 1
ATOM 661 N N . VAL A 1 87 ? -19.035 28.053 -23.047 1.00 65.94 87 VAL A N 1
ATOM 662 C CA . VAL A 1 87 ? -18.655 29.087 -24.017 1.00 65.94 87 VAL A CA 1
ATOM 663 C C . VAL A 1 87 ? -19.349 30.401 -23.662 1.00 65.94 87 VAL A C 1
ATOM 665 O O . VAL A 1 87 ? -20.546 30.558 -23.857 1.00 65.94 87 VAL A O 1
ATOM 668 N N . THR A 1 88 ? -18.5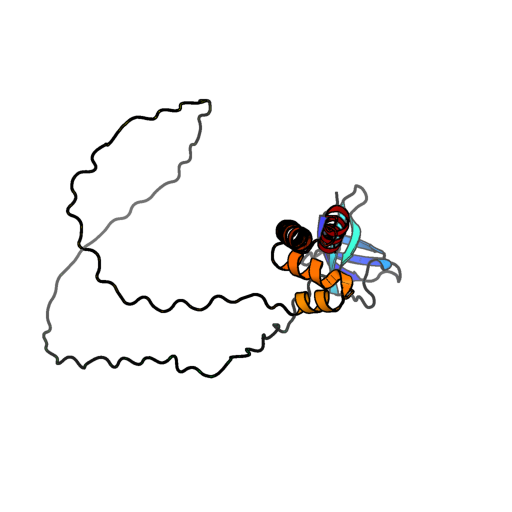88 31.384 -23.173 1.00 58.12 88 THR A N 1
ATOM 669 C CA . THR A 1 88 ? -19.055 32.779 -23.103 1.00 58.12 88 THR A CA 1
ATOM 670 C C . THR A 1 88 ? -18.342 33.592 -24.179 1.00 58.12 88 THR A C 1
ATOM 672 O O . THR A 1 88 ? -17.165 33.927 -24.064 1.00 58.12 88 THR A O 1
ATOM 675 N N . THR A 1 89 ? -19.041 33.901 -25.269 1.00 62.62 89 THR A N 1
ATOM 676 C CA . THR A 1 89 ? -18.544 34.819 -26.301 1.00 62.62 89 THR A CA 1
ATOM 677 C C . THR A 1 89 ? -18.969 36.241 -25.950 1.00 62.62 89 THR A C 1
ATOM 679 O O . THR A 1 89 ? -20.157 36.555 -25.970 1.00 62.62 89 THR A O 1
ATOM 682 N N . LYS A 1 90 ? -18.012 37.127 -25.655 1.00 56.06 90 LYS A N 1
ATOM 683 C CA . LYS A 1 90 ? -18.246 38.580 -25.651 1.00 56.06 90 LYS A CA 1
ATOM 684 C C . LYS A 1 90 ? -17.751 39.167 -26.972 1.00 56.06 90 LYS A C 1
ATOM 686 O O . LYS A 1 90 ? -16.549 39.202 -27.219 1.00 56.06 90 LYS A O 1
ATOM 691 N N . LEU A 1 91 ? -18.680 39.633 -27.803 1.00 55.22 91 LEU A N 1
ATOM 692 C CA . LEU A 1 91 ? -18.388 40.453 -28.979 1.00 55.22 91 LEU A CA 1
ATOM 693 C C . LEU A 1 91 ? -17.998 41.863 -28.517 1.00 55.22 91 LEU A C 1
ATOM 695 O O . LEU A 1 91 ? -18.753 42.519 -27.801 1.00 55.22 91 LEU A O 1
ATOM 699 N N . ALA A 1 92 ? -16.809 42.323 -28.905 1.00 54.06 92 ALA A N 1
ATOM 700 C CA . ALA A 1 92 ? -16.373 43.689 -28.637 1.00 54.06 92 ALA A CA 1
ATOM 701 C C . ALA A 1 92 ? -17.204 44.688 -29.461 1.00 54.06 92 ALA A C 1
ATOM 703 O O . ALA A 1 92 ? -17.400 44.503 -30.664 1.00 54.06 92 ALA A O 1
ATOM 704 N N . SER A 1 93 ? -17.666 45.770 -28.830 1.00 50.28 93 SER A N 1
ATOM 705 C CA . SER A 1 93 ? -18.334 46.867 -29.529 1.00 50.28 93 SER A CA 1
ATOM 706 C C . SER A 1 93 ? -17.341 47.617 -30.420 1.00 50.28 93 SER A C 1
ATOM 708 O O . SER A 1 93 ? -16.305 48.098 -29.957 1.00 50.28 93 SER A O 1
ATOM 710 N N . LYS A 1 94 ? -17.689 47.735 -31.702 1.00 45.38 94 LYS A N 1
ATOM 711 C CA . LYS A 1 94 ? -16.957 48.453 -32.750 1.00 45.38 94 LYS A CA 1
ATOM 712 C C . LYS A 1 94 ? -16.824 49.944 -32.403 1.00 45.38 94 LYS A C 1
ATOM 714 O O . LYS A 1 94 ? -17.779 50.703 -32.541 1.00 45.38 94 LYS A O 1
ATOM 719 N N . GLY A 1 95 ? -15.637 50.361 -31.963 1.00 42.66 95 GLY A N 1
ATOM 720 C CA . GLY A 1 95 ? -15.285 51.771 -31.775 1.00 42.66 95 GLY A CA 1
ATOM 721 C C . GLY A 1 95 ? -15.136 52.504 -33.114 1.00 42.66 95 GLY A C 1
ATOM 722 O O . GLY A 1 95 ? -14.422 52.041 -34.002 1.00 42.66 95 GLY A O 1
ATOM 723 N N . ARG A 1 96 ? -15.836 53.637 -33.259 1.00 45.72 96 ARG A N 1
ATOM 724 C CA . ARG A 1 96 ? -15.693 54.618 -34.353 1.00 45.72 96 ARG A CA 1
ATOM 725 C C . ARG A 1 96 ? -14.316 55.298 -34.303 1.00 45.72 96 ARG A C 1
ATOM 727 O O . ARG A 1 96 ? -13.783 55.527 -33.226 1.00 45.72 96 ARG A O 1
ATOM 734 N N . GLY A 1 97 ? -13.770 55.595 -35.483 1.00 42.25 97 GLY A N 1
ATOM 735 C CA . GLY A 1 97 ? -12.392 56.040 -35.695 1.00 42.25 97 GLY A CA 1
ATOM 736 C C . GLY A 1 97 ? -12.085 57.535 -35.539 1.00 42.25 97 GLY A C 1
ATOM 737 O O . GLY A 1 97 ? -12.898 58.325 -35.070 1.00 42.25 97 GLY A O 1
ATOM 738 N N . GLY A 1 98 ? -10.881 57.868 -36.022 1.00 39.19 98 GLY A N 1
ATOM 739 C CA . GLY A 1 98 ? -10.241 59.189 -36.095 1.00 39.19 98 GLY A CA 1
ATOM 740 C C . GLY A 1 98 ? -8.965 59.184 -35.244 1.00 39.19 98 GLY A C 1
ATOM 741 O O . GLY A 1 98 ? -9.039 58.883 -34.066 1.00 39.19 98 GLY A O 1
ATOM 742 N N . GLY A 1 99 ? -7.744 59.428 -35.715 1.00 39.59 99 GLY A N 1
ATOM 743 C CA . GLY A 1 99 ? -7.220 60.038 -36.934 1.00 39.59 99 GLY A CA 1
ATOM 744 C C . GLY A 1 99 ? -5.978 60.861 -36.536 1.00 39.59 99 GLY A C 1
ATOM 745 O O . GLY A 1 99 ? -5.997 61.449 -35.459 1.00 39.59 99 GLY A O 1
ATOM 746 N N . ARG A 1 100 ? -4.981 60.967 -37.439 1.00 43.00 100 ARG A N 1
ATOM 747 C CA . ARG A 1 100 ? -3.735 61.794 -37.387 1.00 43.00 100 ARG A CA 1
ATOM 748 C C . ARG A 1 100 ? -2.568 61.108 -36.648 1.00 43.00 100 ARG A C 1
ATOM 750 O O . ARG A 1 100 ? -2.673 60.842 -35.462 1.00 43.00 100 ARG A O 1
ATOM 757 N N . ARG A 1 101 ? -1.536 60.564 -37.309 1.00 44.28 101 ARG A N 1
ATOM 758 C CA . ARG A 1 101 ? -0.534 61.112 -38.261 1.00 44.28 101 ARG A CA 1
ATOM 759 C C . ARG A 1 101 ? 0.389 62.160 -37.612 1.00 44.28 101 ARG A C 1
ATOM 761 O O . ARG A 1 101 ? -0.119 63.113 -37.035 1.00 44.28 101 ARG A O 1
ATOM 768 N N . ASP A 1 102 ? 1.698 61.938 -37.814 1.00 42.78 102 ASP A N 1
ATOM 769 C CA . ASP A 1 102 ? 2.849 62.835 -37.577 1.00 42.78 102 ASP A CA 1
ATOM 770 C C . ASP A 1 102 ? 3.268 62.932 -36.079 1.00 42.78 102 ASP A C 1
ATOM 772 O O . ASP A 1 102 ? 2.424 62.870 -35.201 1.00 42.78 102 ASP A O 1
ATOM 776 N N . GLU A 1 103 ? 4.527 62.981 -35.623 1.00 41.81 103 GLU A N 1
ATOM 777 C CA . GLU A 1 103 ? 5.803 63.361 -36.229 1.00 41.81 103 GLU A CA 1
ATOM 778 C C . GLU A 1 103 ? 6.982 63.027 -35.269 1.00 41.81 103 GLU A C 1
ATOM 780 O O . GLU A 1 103 ? 6.841 63.021 -34.050 1.00 41.81 103 GLU A O 1
ATOM 785 N N . ARG A 1 104 ? 8.152 62.753 -35.860 1.00 41.91 104 ARG A N 1
ATOM 786 C CA . ARG A 1 104 ? 9.549 62.943 -35.393 1.00 41.91 104 ARG A CA 1
ATOM 787 C C . ARG A 1 104 ? 9.878 63.260 -33.913 1.00 41.91 104 ARG A C 1
ATOM 789 O O . ARG A 1 104 ? 9.561 64.321 -33.395 1.00 41.91 104 ARG A O 1
ATOM 796 N N . GLY A 1 105 ? 10.828 62.477 -33.387 1.00 39.72 105 GLY A N 1
ATOM 797 C CA . GLY A 1 105 ? 11.840 62.876 -32.387 1.00 39.72 105 GLY A CA 1
ATOM 798 C C . GLY A 1 105 ? 12.333 61.645 -31.611 1.00 39.72 105 GLY A C 1
ATOM 799 O O . GLY A 1 105 ? 11.521 60.888 -31.112 1.00 39.72 105 GLY A O 1
ATOM 800 N N . GLY A 1 106 ? 13.604 61.275 -31.478 1.00 37.34 106 GLY A N 1
ATOM 801 C CA . GLY A 1 106 ? 14.871 61.937 -31.746 1.00 37.34 106 GLY A CA 1
ATOM 802 C C . GLY A 1 106 ? 15.891 61.474 -30.690 1.00 37.34 106 GLY A C 1
ATOM 803 O O . GLY A 1 106 ? 15.896 62.009 -29.597 1.00 37.34 106 GLY A O 1
ATOM 804 N N . GLY A 1 107 ? 16.749 60.504 -31.033 1.00 38.34 107 GLY A N 1
ATOM 805 C CA . GLY A 1 107 ? 18.166 60.436 -30.621 1.00 38.34 107 GLY A CA 1
ATOM 806 C C . GLY A 1 107 ? 18.606 60.036 -29.191 1.00 38.34 107 GLY A C 1
ATOM 807 O O . GLY A 1 107 ? 18.208 60.641 -28.209 1.00 38.34 107 GLY A O 1
ATOM 808 N N . LYS A 1 108 ? 19.642 59.165 -29.174 1.00 42.53 108 LYS A N 1
ATOM 809 C CA . LYS A 1 108 ? 20.775 59.022 -28.208 1.00 42.53 108 LYS A CA 1
ATOM 810 C C . LYS A 1 108 ? 20.453 58.531 -26.777 1.00 42.53 108 LYS A C 1
ATOM 812 O O . LYS A 1 108 ? 19.555 59.029 -26.136 1.00 42.53 108 LYS A O 1
ATOM 817 N N . GLY A 1 109 ? 21.209 57.632 -26.139 1.00 39.25 109 GLY A N 1
ATOM 818 C CA . GLY A 1 109 ? 22.423 56.895 -26.492 1.00 39.25 109 GLY A CA 1
ATOM 819 C C . GLY A 1 109 ? 23.114 56.296 -25.242 1.00 39.25 109 GLY A C 1
ATOM 820 O O . GLY A 1 109 ? 22.989 56.843 -24.160 1.00 39.25 109 GLY A O 1
ATOM 821 N N . ARG A 1 110 ? 23.912 55.237 -25.469 1.00 44.03 110 ARG A N 1
ATOM 822 C CA . ARG A 1 110 ? 25.199 54.861 -24.816 1.00 44.03 110 ARG A CA 1
ATOM 823 C C . ARG A 1 110 ? 25.272 54.358 -23.351 1.00 44.03 110 ARG A C 1
ATOM 825 O O . ARG A 1 110 ? 24.921 55.057 -22.418 1.00 44.03 110 ARG A O 1
ATOM 832 N N . GLY A 1 111 ? 26.012 53.241 -23.199 1.00 39.72 111 GLY A N 1
ATOM 833 C CA . GLY A 1 111 ? 26.953 52.954 -22.086 1.00 39.72 111 GLY A CA 1
ATOM 834 C C . GLY A 1 111 ? 26.620 51.694 -21.266 1.00 39.72 111 GLY A C 1
ATOM 835 O O . GLY A 1 111 ? 25.696 51.731 -20.476 1.00 39.72 111 GLY A O 1
ATOM 836 N N . ARG A 1 112 ? 27.168 50.494 -21.531 1.00 42.94 112 ARG A N 1
ATOM 837 C CA . ARG A 1 112 ? 28.485 49.915 -21.130 1.00 42.94 112 ARG A CA 1
ATOM 838 C C . ARG A 1 112 ? 28.822 49.949 -19.621 1.00 42.94 112 ARG A C 1
ATOM 840 O O . ARG A 1 112 ? 29.058 51.019 -19.085 1.00 42.94 112 ARG A O 1
ATOM 847 N N . GLY A 1 113 ? 29.058 48.760 -19.040 1.00 39.78 113 GLY A N 1
ATOM 848 C CA . GLY A 1 113 ? 29.910 48.521 -17.851 1.00 39.78 113 GLY A CA 1
ATOM 849 C C . GLY A 1 113 ? 29.394 47.354 -16.988 1.00 39.78 113 GLY A C 1
ATOM 850 O O . GLY A 1 113 ? 28.351 47.497 -16.375 1.00 39.78 113 GLY A O 1
ATOM 851 N N . ARG A 1 114 ? 29.887 46.110 -17.116 1.00 38.94 114 ARG A N 1
ATOM 852 C CA . ARG A 1 114 ? 31.109 45.482 -16.542 1.00 38.94 114 ARG A CA 1
ATOM 853 C C . ARG A 1 114 ? 31.082 45.223 -15.019 1.00 38.94 114 ARG A C 1
ATOM 855 O O . ARG A 1 114 ? 31.216 46.161 -14.249 1.00 38.94 114 ARG A O 1
ATOM 862 N N . GLY A 1 115 ? 31.163 43.928 -14.675 1.00 36.53 115 GLY A N 1
ATOM 863 C CA . GLY A 1 115 ? 31.854 43.367 -13.496 1.00 36.53 115 GLY A CA 1
ATOM 864 C C . GLY A 1 115 ? 31.038 43.321 -12.201 1.00 36.53 115 GLY A C 1
ATOM 865 O O . GLY A 1 115 ? 30.143 44.126 -12.015 1.00 36.53 115 GLY A O 1
ATOM 866 N N . ARG A 1 116 ? 31.298 42.440 -11.236 1.00 39.16 116 ARG A N 1
ATOM 867 C CA . ARG A 1 116 ? 32.221 41.305 -11.097 1.00 39.16 116 ARG A CA 1
ATOM 868 C C . ARG A 1 116 ? 31.823 40.601 -9.789 1.00 39.16 116 ARG A C 1
ATOM 870 O O . ARG A 1 116 ? 31.257 41.228 -8.899 1.00 39.16 116 ARG A O 1
ATOM 877 N N . ASP A 1 117 ? 32.143 39.322 -9.735 1.00 38.81 117 ASP A N 1
ATOM 878 C CA . ASP A 1 117 ? 32.116 38.375 -8.619 1.00 38.81 117 ASP A CA 1
ATOM 879 C C . ASP A 1 117 ? 32.566 38.923 -7.253 1.00 38.81 117 ASP A C 1
ATOM 881 O O . ASP A 1 117 ? 33.398 39.831 -7.181 1.00 38.81 117 ASP A O 1
ATOM 885 N N . GLY A 1 118 ? 32.127 38.269 -6.168 1.00 36.88 118 GLY A N 1
ATOM 886 C CA . GLY A 1 118 ? 32.801 38.396 -4.873 1.00 36.88 118 GLY A CA 1
ATOM 887 C C . GLY A 1 118 ? 32.044 37.851 -3.663 1.00 36.88 118 GLY A C 1
ATOM 888 O O . GLY A 1 118 ? 31.365 38.600 -2.970 1.00 36.88 118 GLY A O 1
ATOM 889 N N . GLU A 1 119 ? 32.228 36.562 -3.378 1.00 42.56 119 GLU A N 1
ATOM 890 C CA . GLU A 1 119 ? 31.972 35.912 -2.087 1.00 42.56 119 GLU A CA 1
ATOM 891 C C . GLU A 1 119 ? 32.553 36.674 -0.884 1.00 42.56 119 GLU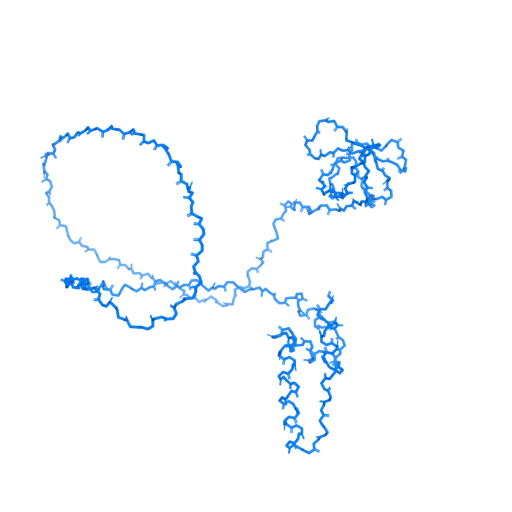 A C 1
ATOM 893 O O . GLU A 1 119 ? 33.635 37.254 -0.977 1.00 42.56 119 GLU A O 1
ATOM 898 N N . ARG A 1 120 ? 31.894 36.537 0.279 1.00 40.12 120 ARG A N 1
ATOM 899 C CA . ARG A 1 120 ? 32.510 36.186 1.580 1.00 40.12 120 ARG A CA 1
ATOM 900 C C . ARG A 1 120 ? 31.437 36.102 2.669 1.00 40.12 120 ARG A C 1
ATOM 902 O O . ARG A 1 120 ? 30.996 37.110 3.209 1.00 40.12 120 ARG A O 1
ATOM 909 N N . GLY A 1 121 ? 31.062 34.879 3.032 1.00 41.88 121 GLY A N 1
ATOM 910 C CA . GLY A 1 121 ? 30.615 34.602 4.397 1.00 41.88 121 GLY A CA 1
ATOM 911 C C . GLY A 1 121 ? 31.823 34.502 5.331 1.00 41.88 121 GLY A C 1
ATOM 912 O O . GLY A 1 121 ? 32.886 34.113 4.853 1.00 41.88 121 GLY A O 1
ATOM 913 N N . ARG A 1 122 ? 31.656 34.847 6.621 1.00 41.28 122 ARG A N 1
ATOM 914 C CA . ARG A 1 122 ? 32.211 34.191 7.837 1.00 41.28 122 ARG A CA 1
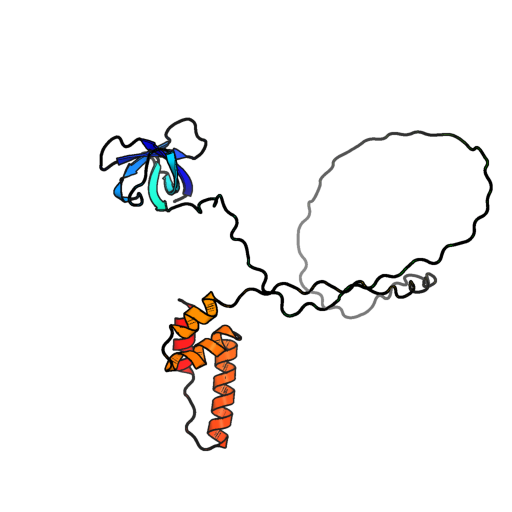ATOM 915 C C . ARG A 1 122 ? 31.784 34.951 9.112 1.00 41.28 122 ARG A C 1
ATOM 917 O O . ARG A 1 122 ? 31.840 36.174 9.129 1.00 41.28 122 ARG A O 1
ATOM 924 N N . GLY A 1 123 ? 31.467 34.198 10.175 1.00 37.44 123 GLY A N 1
ATOM 925 C CA . GLY A 1 123 ? 31.286 34.654 11.572 1.00 37.44 123 GLY A CA 1
ATOM 926 C C . GLY A 1 123 ? 29.878 34.339 12.094 1.00 37.44 123 GLY A C 1
ATOM 927 O O . GLY A 1 123 ? 28.964 35.097 11.809 1.00 37.44 123 GLY A O 1
ATOM 928 N N . ARG A 1 124 ? 29.550 33.144 12.602 1.00 38.28 124 ARG A N 1
ATOM 929 C CA . ARG A 1 124 ? 30.007 32.401 13.799 1.00 38.28 124 ARG A CA 1
ATOM 930 C C . ARG A 1 124 ? 29.463 32.976 15.128 1.00 38.28 124 ARG A C 1
ATOM 932 O O . ARG A 1 124 ? 29.715 34.127 15.446 1.00 38.28 124 ARG A O 1
ATOM 939 N N . ASP A 1 125 ? 28.805 32.069 15.858 1.00 35.25 125 ASP A N 1
ATOM 940 C CA . ASP A 1 125 ? 28.518 31.999 17.302 1.00 35.25 125 ASP A CA 1
ATOM 941 C C . ASP A 1 125 ? 27.412 32.857 17.946 1.00 35.25 125 ASP A C 1
ATOM 943 O O . ASP A 1 125 ? 27.493 34.075 18.032 1.00 35.25 125 ASP A O 1
ATOM 947 N N . GLY A 1 126 ? 26.460 32.131 18.553 1.00 36.94 126 GLY A N 1
ATOM 948 C CA . GLY A 1 126 ? 26.145 32.261 19.981 1.00 36.94 126 GLY A CA 1
ATOM 949 C C . GLY A 1 126 ? 25.083 33.288 20.372 1.00 36.94 126 GLY A C 1
ATOM 950 O O . GLY A 1 126 ? 25.294 34.488 20.252 1.00 36.94 126 GLY A O 1
ATOM 951 N N . GLY A 1 127 ? 23.966 32.830 20.944 1.00 34.81 127 GLY A N 1
ATOM 952 C CA . GLY A 1 127 ? 23.024 33.748 21.586 1.00 34.81 127 GLY A CA 1
ATOM 953 C C . GLY A 1 127 ? 21.669 33.146 21.901 1.00 34.81 127 GLY A C 1
ATOM 954 O O . GLY A 1 127 ? 20.703 33.338 21.175 1.00 34.81 127 GLY A O 1
ATOM 955 N N . GLU A 1 128 ? 21.626 32.413 22.997 1.00 40.56 128 GLU A N 1
ATOM 956 C CA . GLU A 1 128 ? 20.446 31.868 23.648 1.00 40.56 128 GLU A CA 1
ATOM 957 C C . GLU A 1 128 ? 19.493 32.977 24.151 1.00 40.56 128 GLU A C 1
ATOM 959 O O . GLU A 1 128 ? 19.947 33.990 24.670 1.00 40.56 128 GLU A O 1
ATOM 964 N N . ARG A 1 129 ? 18.180 32.729 24.016 1.00 46.38 129 ARG A N 1
ATOM 965 C CA . ARG A 1 129 ? 17.040 33.258 24.801 1.00 46.38 129 ARG A CA 1
ATOM 966 C C . ARG A 1 129 ? 16.909 34.776 25.007 1.00 46.38 129 ARG A C 1
ATOM 968 O O . ARG A 1 129 ? 17.680 35.431 25.697 1.00 46.38 129 ARG A O 1
ATOM 975 N N . GLY A 1 130 ? 15.762 35.290 24.568 1.00 36.28 130 GLY A N 1
ATOM 976 C CA . GLY A 1 130 ? 15.249 36.581 25.006 1.00 36.28 130 GLY A CA 1
ATOM 977 C C . GLY A 1 130 ? 13.805 36.788 24.577 1.00 36.28 130 GLY A C 1
ATOM 978 O O . GLY A 1 130 ? 13.557 37.472 23.588 1.00 36.28 130 GLY A O 1
ATOM 979 N N . ASP A 1 131 ? 12.865 36.220 25.335 1.00 48.78 131 ASP A N 1
ATOM 980 C CA . ASP A 1 131 ? 11.504 36.742 25.440 1.00 48.78 131 ASP A CA 1
ATOM 981 C C . ASP A 1 131 ? 11.570 38.242 25.749 1.00 48.78 131 ASP A C 1
ATOM 983 O O . ASP A 1 131 ? 11.966 38.654 26.842 1.00 48.78 131 ASP A O 1
ATOM 987 N N . ARG A 1 132 ? 11.209 39.070 24.767 1.00 42.91 132 ARG A N 1
ATOM 988 C CA . ARG A 1 132 ? 10.844 40.472 24.973 1.00 42.91 132 ARG A CA 1
ATOM 989 C C . ARG A 1 132 ? 9.652 40.803 24.095 1.00 42.91 132 ARG A C 1
ATOM 991 O O . ARG A 1 132 ? 9.784 41.213 22.943 1.00 42.91 132 ARG A O 1
ATOM 998 N N . ASP A 1 133 ? 8.489 40.621 24.702 1.00 44.56 133 ASP A N 1
ATOM 999 C CA . ASP A 1 133 ? 7.377 41.543 24.536 1.00 44.56 133 ASP A CA 1
ATOM 1000 C C . ASP A 1 133 ? 7.864 43.003 24.661 1.00 44.56 133 ASP A C 1
ATOM 1002 O O . ASP A 1 133 ? 8.809 43.303 25.398 1.00 44.56 133 ASP A O 1
ATOM 1006 N N . GLY A 1 134 ? 7.212 43.907 23.933 1.00 41.97 134 GLY A N 1
ATOM 1007 C CA . GLY A 1 134 ? 7.391 45.345 24.116 1.00 41.97 134 GLY A CA 1
ATOM 1008 C C . GLY A 1 134 ? 8.192 46.069 23.034 1.00 41.97 134 GLY A C 1
ATOM 1009 O O . GLY A 1 134 ? 9.361 46.406 23.200 1.00 41.97 134 GLY A O 1
ATOM 1010 N N . GLY A 1 135 ? 7.477 46.470 21.982 1.00 46.28 135 GLY A N 1
ATOM 1011 C CA . GLY A 1 135 ? 7.577 47.837 21.474 1.00 46.28 135 GLY A CA 1
ATOM 1012 C C . GLY A 1 135 ? 8.735 48.157 20.528 1.00 46.28 135 GLY A C 1
ATOM 1013 O O . GLY A 1 135 ? 9.866 48.395 20.940 1.00 46.28 135 GLY A O 1
ATOM 1014 N N . ARG A 1 136 ? 8.390 48.342 19.249 1.00 44.69 136 ARG A N 1
ATOM 1015 C CA . ARG A 1 136 ? 8.905 49.433 18.399 1.00 44.69 136 ARG A CA 1
ATOM 1016 C C . ARG A 1 136 ? 8.052 49.532 17.138 1.00 44.69 136 ARG A C 1
ATOM 1018 O O . ARG A 1 136 ? 8.428 49.076 16.061 1.00 44.69 136 ARG A O 1
ATOM 1025 N N . GLY A 1 137 ? 6.909 50.202 17.282 1.00 50.38 137 GLY A N 1
ATOM 1026 C CA . GLY A 1 137 ? 6.332 50.949 16.175 1.00 50.38 137 GLY A CA 1
ATOM 1027 C C . GLY A 1 137 ? 7.396 51.913 15.655 1.00 50.38 137 GLY A C 1
ATOM 1028 O O . GLY A 1 137 ? 7.726 52.902 16.303 1.00 50.38 137 GLY A O 1
ATOM 1029 N N . ARG A 1 138 ? 8.000 51.580 14.514 1.00 50.38 138 ARG A N 1
ATOM 1030 C CA . ARG A 1 138 ? 8.793 52.521 13.727 1.00 50.38 138 ARG A CA 1
ATOM 1031 C C . ARG A 1 138 ? 7.953 52.906 12.527 1.00 50.38 138 ARG A C 1
ATOM 1033 O O . ARG A 1 138 ? 7.734 52.091 11.635 1.00 50.38 138 ARG A O 1
ATOM 1040 N N . GLY A 1 139 ? 7.460 54.142 12.569 1.00 52.16 139 GLY A N 1
ATOM 1041 C CA . GLY A 1 139 ? 6.654 54.760 11.529 1.00 52.16 139 GLY A CA 1
ATOM 1042 C C . GLY A 1 139 ? 7.266 54.560 10.148 1.00 52.16 139 GLY A C 1
ATOM 1043 O O . GLY A 1 139 ? 8.316 55.112 9.822 1.00 52.16 139 GLY A O 1
ATOM 1044 N N . ARG A 1 140 ? 6.577 53.774 9.321 1.00 55.72 140 ARG A N 1
ATOM 1045 C CA . ARG A 1 140 ? 6.599 53.972 7.876 1.00 55.72 140 ARG A CA 1
ATOM 1046 C C . ARG A 1 140 ? 5.553 55.039 7.604 1.00 55.72 140 ARG A C 1
ATOM 1048 O O . ARG A 1 140 ? 4.373 54.781 7.799 1.00 55.72 140 ARG A O 1
ATOM 1055 N N . GLY A 1 141 ? 6.026 56.229 7.247 1.00 50.28 141 GLY A N 1
ATOM 1056 C CA . GLY A 1 141 ? 5.188 57.398 7.017 1.00 50.28 141 GLY A CA 1
ATOM 1057 C C . GLY A 1 141 ? 4.035 57.136 6.052 1.00 50.28 141 GLY A C 1
ATOM 1058 O O . GLY A 1 141 ? 4.139 56.288 5.160 1.00 50.28 141 GLY A O 1
ATOM 1059 N N . ASP A 1 142 ? 2.969 57.904 6.269 1.00 58.69 142 ASP A N 1
ATOM 1060 C CA . ASP A 1 142 ? 1.780 58.059 5.438 1.00 58.69 142 ASP A CA 1
ATOM 1061 C C . ASP A 1 142 ? 2.133 58.232 3.961 1.00 58.69 142 ASP A C 1
ATOM 1063 O O . ASP A 1 142 ? 2.276 59.333 3.428 1.00 58.69 142 ASP A O 1
ATOM 1067 N N . ARG A 1 143 ? 2.284 57.105 3.269 1.00 63.44 143 ARG A N 1
ATOM 1068 C CA . ARG A 1 143 ? 2.277 57.081 1.816 1.00 63.44 143 ARG A CA 1
ATOM 1069 C C . ARG A 1 143 ? 0.807 57.035 1.408 1.00 63.44 143 ARG A C 1
ATOM 1071 O O . ARG A 1 143 ? 0.133 56.093 1.826 1.00 63.44 143 ARG A O 1
ATOM 1078 N N . PRO A 1 144 ? 0.300 57.995 0.612 1.00 65.69 144 PRO A N 1
ATOM 1079 C CA . PRO A 1 144 ? -1.101 58.002 0.214 1.00 65.69 144 PRO A CA 1
ATOM 1080 C C . PRO A 1 144 ? -1.469 56.645 -0.386 1.00 65.69 144 PRO A C 1
ATOM 1082 O O . PRO A 1 144 ? -0.788 56.138 -1.286 1.00 65.69 144 PRO A O 1
ATOM 1085 N N . HIS A 1 145 ? -2.502 56.025 0.184 1.00 67.88 145 HIS A N 1
ATOM 1086 C CA . HIS A 1 145 ? -2.935 54.689 -0.189 1.00 67.88 145 HIS A CA 1
ATOM 1087 C C . HIS A 1 145 ? -3.424 54.745 -1.639 1.00 67.88 145 HIS A C 1
ATOM 1089 O O . HIS A 1 145 ? -4.393 55.433 -1.958 1.00 67.88 145 HIS A O 1
ATOM 1095 N N . ARG A 1 146 ? -2.708 54.078 -2.552 1.00 74.69 146 ARG A N 1
ATOM 1096 C CA . ARG A 1 146 ? -3.147 53.963 -3.945 1.00 74.69 146 ARG A CA 1
ATOM 1097 C C . ARG A 1 146 ? -4.526 53.286 -3.942 1.00 74.69 146 ARG A C 1
ATOM 1099 O O . ARG A 1 146 ? -4.635 52.239 -3.302 1.00 74.69 146 ARG A O 1
ATOM 1106 N N . PRO A 1 147 ? -5.546 53.841 -4.625 1.00 73.62 147 PRO A N 1
ATOM 1107 C CA . PRO A 1 147 ? -6.866 53.224 -4.668 1.00 73.62 147 PRO A CA 1
ATOM 1108 C C . PRO A 1 147 ? -6.749 51.781 -5.161 1.00 73.62 147 PRO A C 1
ATOM 1110 O O . PRO A 1 147 ? -5.957 51.494 -6.070 1.00 73.62 147 PRO A O 1
ATOM 1113 N N . ALA A 1 148 ? -7.496 50.882 -4.514 1.00 75.06 148 ALA A N 1
ATOM 1114 C CA . ALA A 1 148 ? -7.493 49.464 -4.839 1.00 75.06 148 ALA A CA 1
ATOM 1115 C C . ALA A 1 148 ? -7.791 49.291 -6.339 1.00 75.06 148 ALA A C 1
ATOM 1117 O O . ALA A 1 148 ? -8.734 49.911 -6.843 1.00 75.06 148 ALA A O 1
ATOM 1118 N N . PRO A 1 149 ? -6.982 48.508 -7.078 1.00 76.31 149 PRO A N 1
ATOM 1119 C CA . PRO A 1 149 ? -7.275 48.207 -8.470 1.00 76.31 149 PRO A CA 1
ATOM 1120 C C . PRO A 1 149 ? -8.704 47.659 -8.596 1.00 76.31 149 PRO A C 1
ATOM 1122 O O . PRO A 1 149 ? -9.104 46.857 -7.750 1.00 76.31 149 PRO A O 1
ATOM 1125 N N . PRO A 1 150 ? -9.471 48.075 -9.620 1.00 77.50 150 PRO A N 1
ATOM 1126 C CA . PRO A 1 150 ? -10.838 47.605 -9.805 1.00 77.50 150 PRO A CA 1
ATOM 1127 C C . PRO A 1 150 ? -10.864 46.075 -9.883 1.00 77.50 150 PRO A C 1
ATOM 1129 O O . PRO A 1 150 ? -9.995 45.472 -10.520 1.00 77.50 150 PRO A O 1
ATOM 1132 N N . GLU A 1 151 ? -11.851 45.459 -9.230 1.00 74.00 151 GLU A N 1
ATOM 1133 C CA . GLU A 1 151 ? -12.012 44.006 -9.189 1.00 74.00 151 GLU A CA 1
ATOM 1134 C C . GLU A 1 151 ? -12.251 43.467 -10.603 1.00 74.00 151 GLU A C 1
ATOM 1136 O O . GLU A 1 151 ? -13.349 43.522 -11.158 1.00 74.00 151 GLU A O 1
ATOM 1141 N N . VAL A 1 152 ? -11.184 42.967 -11.225 1.00 76.19 152 VAL A N 1
ATOM 1142 C CA . VAL A 1 152 ? -11.282 42.276 -12.507 1.00 76.19 152 VAL A CA 1
ATOM 1143 C C . VAL A 1 152 ? -11.904 40.897 -12.279 1.00 76.19 152 VAL A C 1
ATOM 1145 O O . VAL A 1 152 ? -11.488 40.188 -11.357 1.00 76.19 152 VAL A O 1
ATOM 1148 N N . PRO A 1 153 ? -12.875 40.472 -13.109 1.00 76.75 153 PRO A N 1
ATOM 1149 C CA . PRO A 1 153 ? -13.485 39.158 -12.973 1.00 76.75 153 PRO A CA 1
ATOM 1150 C C . PRO A 1 153 ? -12.402 38.086 -13.102 1.00 76.75 153 PRO A C 1
ATOM 1152 O O . PRO A 1 153 ? -11.748 37.949 -14.140 1.00 76.75 153 PRO A O 1
ATOM 1155 N N . THR A 1 154 ? -12.176 37.348 -12.015 1.00 75.12 154 THR A N 1
ATOM 1156 C CA . THR A 1 154 ? -11.141 36.315 -11.989 1.00 75.12 154 THR A CA 1
ATOM 1157 C C . THR A 1 154 ? -11.542 35.169 -12.912 1.00 75.12 154 THR A C 1
ATOM 1159 O O . THR A 1 154 ? -12.666 34.669 -12.864 1.00 75.12 154 THR A O 1
ATOM 1162 N N . ARG A 1 155 ? -10.627 34.761 -13.798 1.00 79.69 155 ARG A N 1
ATOM 1163 C CA . ARG A 1 155 ? -10.858 33.623 -14.693 1.00 79.69 155 ARG A CA 1
ATOM 1164 C C . ARG A 1 155 ? -11.144 32.373 -13.842 1.00 79.69 155 ARG A C 1
ATOM 1166 O O . ARG A 1 155 ? -10.386 32.126 -12.898 1.00 79.69 155 ARG A O 1
ATOM 1173 N N . PRO A 1 156 ? -12.180 31.572 -14.163 1.00 80.38 156 PRO A N 1
ATOM 1174 C CA . PRO A 1 156 ? -12.488 30.365 -13.406 1.00 80.38 156 PRO A CA 1
ATOM 1175 C C . PRO A 1 156 ? -11.264 29.447 -13.355 1.00 80.38 156 PRO A C 1
ATOM 1177 O O . PRO A 1 156 ? -10.649 29.135 -14.378 1.00 80.38 156 PRO A O 1
ATOM 1180 N N . LYS A 1 157 ? -10.878 29.049 -12.138 1.00 81.12 157 LYS A N 1
ATOM 1181 C CA . LYS A 1 157 ? -9.745 28.147 -11.915 1.00 81.12 157 LYS A CA 1
ATOM 1182 C C . LYS A 1 157 ? -10.111 26.764 -12.446 1.00 81.12 157 LYS A C 1
ATOM 1184 O O . LYS A 1 157 ? -11.163 26.230 -12.100 1.00 81.12 157 LYS A O 1
ATOM 1189 N N . ALA A 1 158 ? -9.232 26.170 -13.249 1.00 82.75 158 ALA A N 1
ATOM 1190 C CA . ALA A 1 158 ? -9.421 24.805 -13.725 1.00 82.75 158 ALA A CA 1
ATOM 1191 C C . ALA A 1 158 ? -9.557 23.831 -12.539 1.00 82.75 158 ALA A C 1
ATOM 1193 O O . ALA A 1 158 ? -8.814 23.917 -11.553 1.00 82.75 158 ALA A O 1
ATOM 1194 N N . LYS A 1 159 ? -10.513 22.900 -12.631 1.00 84.31 159 LYS A N 1
ATOM 1195 C CA . LYS A 1 159 ? -10.734 21.875 -11.606 1.00 84.31 159 LYS A CA 1
ATOM 1196 C C . LYS A 1 159 ? -9.486 21.000 -11.498 1.00 84.31 159 LYS A C 1
ATOM 1198 O O . LYS A 1 159 ? -8.972 20.498 -12.494 1.00 84.31 159 LYS A O 1
ATOM 1203 N N . ARG A 1 160 ? -8.987 20.817 -10.274 1.00 86.00 160 ARG A N 1
ATOM 1204 C CA . ARG A 1 160 ? -7.818 19.964 -10.023 1.00 86.00 160 ARG A CA 1
ATOM 1205 C C . ARG A 1 160 ? -8.161 18.511 -10.338 1.00 86.00 160 ARG A C 1
ATOM 1207 O O . ARG A 1 160 ? -9.191 18.011 -9.885 1.00 86.00 160 ARG A O 1
ATOM 1214 N N . LEU A 1 161 ? -7.257 17.833 -11.038 1.00 84.94 161 LEU A N 1
ATOM 1215 C CA . LEU A 1 161 ? -7.335 16.391 -11.240 1.00 84.94 161 LEU A CA 1
ATOM 1216 C C . LEU A 1 161 ? -7.252 15.664 -9.887 1.00 84.94 161 LEU A C 1
ATOM 1218 O O . LEU A 1 161 ? -6.553 16.100 -8.964 1.00 84.94 161 LEU A O 1
ATOM 1222 N N . ARG A 1 162 ? -7.996 14.564 -9.765 1.00 85.12 162 ARG A N 1
ATOM 1223 C CA . ARG A 1 162 ? -7.980 13.661 -8.607 1.00 85.12 162 ARG A CA 1
ATOM 1224 C C . ARG A 1 162 ? -7.410 12.319 -9.048 1.00 85.12 162 ARG A C 1
ATOM 1226 O O . ARG A 1 162 ? -7.687 11.879 -10.159 1.00 85.12 162 ARG A O 1
ATOM 1233 N N . ALA A 1 163 ? -6.624 11.682 -8.186 1.00 89.56 163 ALA A N 1
ATOM 1234 C CA . ALA A 1 163 ? -6.167 10.322 -8.435 1.00 89.56 163 ALA A CA 1
ATOM 1235 C C . ALA A 1 163 ? -7.372 9.368 -8.517 1.00 89.56 163 ALA A C 1
ATOM 1237 O O . ALA A 1 163 ? -8.322 9.494 -7.738 1.00 89.56 163 ALA A O 1
ATOM 1238 N N . GLY A 1 164 ? -7.332 8.434 -9.467 1.00 89.56 164 GLY A N 1
ATOM 1239 C CA . GLY A 1 164 ? -8.341 7.385 -9.590 1.00 89.56 164 GLY A CA 1
ATOM 1240 C C . GLY A 1 164 ? -8.280 6.403 -8.417 1.00 89.56 164 GLY A C 1
ATOM 1241 O O . GLY A 1 164 ? -7.226 6.205 -7.818 1.00 89.56 164 GLY A O 1
ATOM 1242 N N . LYS A 1 165 ? -9.416 5.775 -8.097 1.00 92.00 165 LYS A N 1
ATOM 1243 C CA . LYS A 1 165 ? -9.552 4.829 -6.973 1.00 92.00 165 LYS A CA 1
ATOM 1244 C C . LYS A 1 165 ? -9.606 3.358 -7.409 1.00 92.00 165 LYS A C 1
ATOM 1246 O O . LYS A 1 165 ? -9.921 2.505 -6.595 1.00 92.00 165 LYS A O 1
ATOM 1251 N N . THR A 1 166 ? -9.298 3.039 -8.666 1.00 92.31 166 THR A N 1
ATOM 1252 C CA . THR A 1 166 ? -9.474 1.688 -9.237 1.00 92.31 166 THR A CA 1
ATOM 1253 C C . THR A 1 166 ? -8.707 0.610 -8.470 1.00 92.31 166 THR A C 1
ATOM 1255 O O . THR A 1 166 ? -9.310 -0.347 -8.000 1.00 92.31 166 THR A O 1
ATOM 1258 N N . HIS A 1 167 ? -7.398 0.788 -8.278 1.00 90.56 167 HIS A N 1
ATOM 1259 C CA . HIS A 1 167 ? -6.563 -0.183 -7.562 1.00 90.56 167 HIS A CA 1
ATOM 1260 C C . HIS A 1 167 ? -6.886 -0.242 -6.066 1.00 90.56 167 HIS A C 1
ATOM 1262 O O . HIS A 1 167 ? -6.951 -1.327 -5.503 1.00 90.56 167 HIS A O 1
ATOM 1268 N N . ARG A 1 168 ? -7.173 0.910 -5.444 1.00 89.75 168 ARG A N 1
ATOM 1269 C CA . ARG A 1 168 ? -7.635 0.974 -4.048 1.00 89.75 168 ARG A CA 1
ATOM 1270 C C . ARG A 1 168 ? -8.915 0.157 -3.858 1.00 89.75 168 ARG A C 1
ATOM 1272 O O . ARG A 1 168 ? -8.990 -0.646 -2.941 1.00 89.75 168 ARG A O 1
ATOM 1279 N N . ASN A 1 169 ? -9.902 0.348 -4.729 1.00 92.56 169 ASN A N 1
ATOM 1280 C CA . ASN A 1 169 ? -11.175 -0.361 -4.643 1.00 92.56 169 ASN A CA 1
ATOM 1281 C C . ASN A 1 169 ? -11.007 -1.861 -4.913 1.00 92.56 169 ASN A C 1
ATOM 1283 O O . ASN A 1 169 ? -11.677 -2.658 -4.272 1.00 92.56 169 ASN A O 1
ATOM 1287 N N . ALA A 1 170 ? -10.103 -2.248 -5.819 1.00 93.25 170 ALA A N 1
ATOM 1288 C CA . ALA A 1 170 ? -9.799 -3.654 -6.073 1.00 93.25 170 ALA A CA 1
ATOM 1289 C C . ALA A 1 170 ? -9.201 -4.348 -4.838 1.00 93.25 170 ALA A C 1
ATOM 1291 O O . ALA A 1 170 ? -9.610 -5.457 -4.513 1.00 93.25 170 ALA A O 1
ATOM 1292 N N . VAL A 1 171 ? -8.292 -3.679 -4.117 1.00 91.06 171 VAL A N 1
ATOM 1293 C CA . VAL A 1 171 ? -7.737 -4.194 -2.853 1.00 91.06 171 VAL A CA 1
ATOM 1294 C C . VAL A 1 171 ? -8.831 -4.322 -1.791 1.00 91.06 171 VAL A C 1
ATOM 1296 O O . VAL A 1 171 ? -8.957 -5.375 -1.180 1.00 91.06 171 VAL A O 1
ATOM 1299 N N . LEU A 1 172 ? -9.681 -3.302 -1.624 1.00 91.88 172 LEU A N 1
ATOM 1300 C CA . LEU A 1 172 ? -10.804 -3.353 -0.674 1.00 91.88 172 LEU A CA 1
ATOM 1301 C C . LEU A 1 172 ? -11.812 -4.468 -1.003 1.00 91.88 172 LEU A C 1
ATOM 1303 O O . LEU A 1 172 ? -12.347 -5.106 -0.100 1.00 91.88 172 LEU A O 1
ATOM 1307 N N . ALA A 1 173 ? -12.050 -4.737 -2.288 1.00 92.06 173 ALA A N 1
ATOM 1308 C CA . ALA A 1 173 ? -12.930 -5.816 -2.728 1.00 92.06 173 ALA A CA 1
ATOM 1309 C C . ALA A 1 173 ? -12.333 -7.212 -2.481 1.00 92.06 173 ALA A C 1
ATOM 1311 O O . ALA A 1 173 ? -13.084 -8.147 -2.215 1.00 92.06 173 ALA A O 1
ATOM 1312 N N . ALA A 1 174 ? -11.006 -7.350 -2.543 1.00 93.69 174 ALA A N 1
ATOM 1313 C CA . ALA A 1 174 ? -10.308 -8.610 -2.293 1.00 93.69 174 ALA A CA 1
ATOM 1314 C C . ALA A 1 174 ? -10.204 -8.974 -0.799 1.00 93.69 174 ALA A C 1
ATOM 1316 O O . ALA A 1 174 ? -9.926 -10.128 -0.479 1.00 93.69 174 ALA A O 1
ATOM 1317 N N . LEU A 1 175 ? -10.415 -8.012 0.108 1.00 93.19 175 LEU A N 1
ATOM 1318 C CA . LEU A 1 175 ? -10.403 -8.261 1.550 1.00 93.19 175 LEU A CA 1
ATOM 1319 C C . LEU A 1 175 ? -11.649 -9.044 2.006 1.00 93.19 175 LEU A C 1
ATOM 1321 O O . LEU A 1 175 ? -12.731 -8.829 1.443 1.00 93.19 175 LEU A O 1
ATOM 1325 N N . PRO A 1 176 ? -11.519 -9.884 3.055 1.00 94.69 176 PRO A N 1
ATOM 1326 C CA . PRO A 1 176 ? -12.658 -10.506 3.727 1.00 94.69 176 PRO A CA 1
ATOM 1327 C C . PRO A 1 176 ? -13.683 -9.468 4.194 1.00 94.69 176 PRO A C 1
ATOM 1329 O O . PRO A 1 176 ? -13.312 -8.366 4.620 1.00 94.69 176 PRO A O 1
ATOM 1332 N N . ASP A 1 177 ? -14.967 -9.825 4.148 1.00 89.88 177 ASP A N 1
ATOM 1333 C CA . ASP A 1 177 ? -16.077 -8.919 4.466 1.00 89.88 177 ASP A CA 1
ATOM 1334 C C . ASP A 1 177 ? -15.982 -8.364 5.898 1.00 89.88 177 ASP A C 1
ATOM 1336 O O . ASP A 1 177 ? -16.329 -7.208 6.138 1.00 89.88 177 ASP A O 1
ATOM 1340 N N . GLU A 1 178 ? -15.426 -9.137 6.835 1.00 92.06 178 GLU A N 1
ATOM 1341 C CA . GLU A 1 178 ? -15.232 -8.746 8.234 1.00 92.06 178 GLU A CA 1
ATOM 1342 C C . GLU A 1 178 ? -14.170 -7.649 8.402 1.00 92.06 178 GLU A C 1
ATOM 1344 O O . GLU A 1 178 ? -14.214 -6.874 9.359 1.00 92.06 178 GLU A O 1
ATOM 1349 N N . GLN A 1 179 ? -13.208 -7.567 7.479 1.00 93.00 179 GLN A N 1
ATOM 1350 C CA . GLN A 1 179 ? -12.095 -6.615 7.544 1.00 93.00 179 GLN A CA 1
ATOM 1351 C C . GLN A 1 179 ? -12.391 -5.315 6.789 1.00 93.00 179 GLN A C 1
ATOM 1353 O O . GLN A 1 179 ? -11.768 -4.285 7.067 1.00 93.00 179 GLN A O 1
ATOM 1358 N N . ARG A 1 180 ? -13.361 -5.329 5.864 1.00 92.50 180 ARG A N 1
ATOM 1359 C CA . ARG A 1 180 ? -13.723 -4.162 5.046 1.00 92.50 180 ARG A CA 1
ATOM 1360 C C . ARG A 1 180 ? -14.067 -2.908 5.857 1.00 92.50 180 ARG A C 1
ATOM 1362 O O . ARG A 1 180 ? -13.521 -1.863 5.515 1.00 92.50 180 ARG A O 1
ATOM 1369 N N . PRO A 1 181 ? -14.859 -2.960 6.949 1.00 92.56 181 PRO A N 1
ATOM 1370 C CA . PRO A 1 181 ? -15.192 -1.755 7.712 1.00 92.56 181 PRO A CA 1
ATOM 1371 C C . PRO A 1 181 ? -13.959 -1.070 8.315 1.00 92.56 181 PRO A C 1
ATOM 1373 O O . PRO A 1 181 ? -13.858 0.156 8.315 1.00 92.56 181 PRO A O 1
ATOM 1376 N N . VAL A 1 182 ? -12.994 -1.859 8.798 1.00 93.62 182 VAL A N 1
ATOM 1377 C CA . VAL A 1 182 ? -11.733 -1.342 9.351 1.00 93.62 182 VAL A CA 1
ATOM 1378 C C . VAL A 1 182 ? -10.859 -0.778 8.233 1.00 93.62 182 VAL A C 1
ATOM 1380 O O . VAL A 1 182 ? -10.322 0.323 8.366 1.00 93.62 182 VAL A O 1
ATOM 1383 N N . ALA A 1 183 ? -10.764 -1.493 7.110 1.00 93.62 183 ALA A N 1
ATOM 1384 C CA . ALA A 1 183 ? -10.015 -1.051 5.942 1.00 93.62 183 ALA A CA 1
ATOM 1385 C C . ALA A 1 183 ? -10.573 0.265 5.376 1.00 93.62 183 ALA A C 1
ATOM 1387 O O . ALA A 1 183 ? -9.808 1.185 5.102 1.00 93.62 183 ALA A O 1
ATOM 1388 N N . ASP A 1 184 ? -11.892 0.417 5.271 1.00 93.81 184 ASP A N 1
ATOM 1389 C CA . ASP A 1 184 ? -12.524 1.639 4.768 1.00 93.81 184 ASP A CA 1
ATOM 1390 C C . ASP A 1 184 ? -12.175 2.864 5.620 1.00 93.81 184 ASP A C 1
ATOM 1392 O O . ASP A 1 184 ? -11.806 3.909 5.070 1.00 93.81 184 ASP A O 1
ATOM 1396 N N . GLN A 1 185 ? -12.204 2.724 6.950 1.00 94.75 185 GLN A N 1
ATOM 1397 C CA . GLN A 1 185 ? -11.779 3.779 7.875 1.00 94.75 185 GLN A CA 1
ATOM 1398 C C . GLN A 1 185 ? -10.282 4.077 7.748 1.00 94.75 185 GLN A C 1
ATOM 1400 O O . GLN A 1 185 ? -9.876 5.244 7.674 1.00 94.75 185 GLN A O 1
ATOM 1405 N N . LEU A 1 186 ? -9.459 3.032 7.634 1.00 94.50 186 LEU A N 1
ATOM 1406 C CA . LEU A 1 186 ? -8.020 3.162 7.433 1.00 94.50 186 LEU A CA 1
ATOM 1407 C C . LEU A 1 186 ? -7.707 3.934 6.145 1.00 94.50 186 LEU A C 1
ATOM 1409 O O . LEU A 1 186 ? -6.887 4.849 6.158 1.00 94.50 186 LEU A O 1
ATOM 1413 N N . VAL A 1 187 ? -8.386 3.652 5.031 1.00 93.00 187 VAL A N 1
ATOM 1414 C CA . VAL A 1 187 ? -8.123 4.382 3.785 1.00 93.00 187 VAL A CA 1
ATOM 1415 C C . VAL A 1 187 ? -8.852 5.741 3.718 1.00 93.00 187 VAL A C 1
ATOM 1417 O O . VAL A 1 187 ? -8.579 6.555 2.825 1.00 93.00 187 VAL A O 1
ATOM 1420 N N . ALA A 1 188 ? -9.797 6.024 4.618 1.00 91.94 188 ALA A N 1
ATOM 1421 C CA . ALA A 1 188 ? -10.420 7.342 4.760 1.00 91.94 188 ALA A CA 1
ATOM 1422 C C . ALA A 1 188 ? -9.511 8.337 5.500 1.00 91.94 188 ALA A C 1
ATOM 1424 O O . ALA A 1 188 ? -9.384 9.479 5.055 1.00 91.94 188 ALA A O 1
ATOM 1425 N N . GLY A 1 189 ? -8.850 7.909 6.583 1.00 91.88 189 GLY A N 1
ATOM 1426 C CA . GLY A 1 189 ? -8.047 8.811 7.419 1.00 91.88 189 GLY A CA 1
ATOM 1427 C C . GLY A 1 189 ? -6.927 8.164 8.238 1.00 91.88 189 GLY A C 1
ATOM 1428 O O . GLY A 1 189 ? -6.425 8.786 9.173 1.00 91.88 189 GLY A O 1
ATOM 1429 N N . GLY A 1 190 ? -6.513 6.944 7.898 1.00 93.94 190 GLY A N 1
ATOM 1430 C CA . GLY A 1 190 ? -5.437 6.212 8.566 1.00 93.94 190 GLY A CA 1
ATOM 1431 C C . GLY A 1 190 ? -5.833 5.650 9.935 1.00 93.94 190 GLY A C 1
ATOM 1432 O O . GLY A 1 190 ? -7.000 5.661 10.328 1.00 93.94 190 GLY A O 1
ATOM 1433 N N . LEU A 1 191 ? -4.835 5.193 10.696 1.00 93.88 191 LEU A N 1
ATOM 1434 C CA . LEU A 1 191 ? -5.007 4.698 12.070 1.00 93.88 191 LEU A CA 1
ATOM 1435 C C . LEU A 1 191 ? -5.759 5.667 13.007 1.00 93.88 191 LEU A C 1
ATOM 1437 O O . LEU A 1 191 ? -6.566 5.195 13.811 1.00 93.88 191 LEU A O 1
ATOM 1441 N N . PRO A 1 192 ? -5.570 7.004 12.933 1.00 95.38 192 PRO A N 1
ATOM 1442 C CA . PRO A 1 192 ? -6.354 7.931 13.746 1.00 95.38 192 PRO A CA 1
ATOM 1443 C C . PRO A 1 192 ? -7.860 7.857 13.471 1.00 95.38 192 PRO A C 1
ATOM 1445 O O . PRO A 1 192 ? -8.643 7.920 14.415 1.00 95.38 192 PRO A O 1
ATOM 1448 N N . ALA A 1 193 ? -8.272 7.679 12.211 1.00 95.31 193 ALA A N 1
ATOM 1449 C CA . ALA A 1 193 ? -9.685 7.540 11.862 1.00 95.31 193 ALA A CA 1
ATOM 1450 C C . ALA A 1 193 ? -10.284 6.251 12.438 1.00 95.31 193 ALA A C 1
ATOM 1452 O O . ALA A 1 193 ? -11.376 6.287 12.997 1.00 95.31 193 ALA A O 1
ATOM 1453 N N . VAL A 1 194 ? -9.530 5.146 12.404 1.00 94.88 194 VAL A N 1
ATOM 1454 C CA . VAL A 1 194 ? -9.936 3.879 13.035 1.00 94.88 194 VAL A CA 1
ATOM 1455 C C . VAL A 1 194 ? -10.132 4.057 14.547 1.00 94.88 194 VAL A C 1
ATOM 1457 O O . VAL A 1 194 ? -11.144 3.626 15.092 1.00 94.88 194 VAL A O 1
ATOM 1460 N N . ARG A 1 195 ? -9.214 4.755 15.235 1.00 94.88 195 ARG A N 1
ATOM 1461 C CA . ARG A 1 195 ? -9.339 5.046 16.679 1.00 94.88 195 ARG A CA 1
ATOM 1462 C C . ARG A 1 195 ? -10.586 5.868 17.001 1.00 94.88 195 ARG A C 1
ATOM 1464 O O . ARG A 1 195 ? -11.293 5.543 17.953 1.00 94.88 195 ARG A O 1
ATOM 1471 N N . SER A 1 196 ? -10.851 6.913 16.219 1.00 95.06 196 SER A N 1
ATOM 1472 C CA . SER A 1 196 ? -12.035 7.757 16.404 1.00 95.06 196 SER A CA 1
ATOM 1473 C C . SER A 1 196 ? -13.329 6.983 16.157 1.00 95.06 196 SER A C 1
ATOM 1475 O O . SER A 1 196 ? -14.240 7.074 16.973 1.00 95.06 196 SER A O 1
ATOM 1477 N N . ALA A 1 197 ? -13.381 6.164 15.103 1.00 94.69 197 ALA A N 1
ATOM 1478 C CA . ALA A 1 197 ? -14.548 5.346 14.781 1.00 94.69 197 ALA A CA 1
ATOM 1479 C C . ALA A 1 197 ? -14.866 4.328 15.889 1.00 94.69 197 ALA A C 1
ATOM 1481 O O . ALA A 1 197 ? -16.021 4.184 16.280 1.00 94.69 197 ALA A O 1
ATOM 1482 N N . ILE A 1 198 ? -13.847 3.670 16.459 1.00 94.56 198 ILE A N 1
ATOM 1483 C CA . ILE A 1 198 ? -14.041 2.750 17.593 1.00 94.56 198 ILE A CA 1
ATOM 1484 C C . ILE A 1 198 ? -14.582 3.500 18.815 1.00 94.56 198 ILE A C 1
ATOM 1486 O O . ILE A 1 198 ? -15.462 2.996 19.512 1.00 94.56 198 ILE A O 1
ATOM 1490 N N . LYS A 1 199 ? -14.075 4.709 19.084 1.00 94.94 199 LYS A N 1
ATOM 1491 C CA . LYS A 1 199 ? -14.547 5.527 20.204 1.00 94.94 199 LYS A CA 1
ATOM 1492 C C . LYS A 1 199 ? -16.026 5.894 20.043 1.00 94.94 199 LYS A C 1
ATOM 1494 O O . LYS A 1 199 ? -16.797 5.685 20.972 1.00 94.94 199 LYS A O 1
ATOM 1499 N N . GLU A 1 200 ? -16.417 6.376 18.868 1.00 94.75 200 GLU A N 1
ATOM 1500 C CA . GLU A 1 200 ? -17.802 6.743 18.544 1.00 94.75 200 GLU A CA 1
ATOM 1501 C C . GLU A 1 200 ? -18.748 5.530 18.602 1.00 94.75 200 GLU A C 1
ATOM 1503 O O . GLU A 1 200 ? -19.842 5.598 19.170 1.00 94.75 200 GLU A O 1
ATOM 1508 N N . GLN A 1 201 ? -18.298 4.376 18.100 1.00 92.88 201 GLN A N 1
ATOM 1509 C CA . GLN A 1 201 ? -19.055 3.131 18.195 1.00 92.88 201 GLN A CA 1
ATOM 1510 C C . GLN A 1 201 ? -19.235 2.682 19.650 1.00 92.88 201 GLN A C 1
ATOM 1512 O O . GLN A 1 201 ? -20.316 2.234 20.022 1.00 92.88 201 GLN A O 1
ATOM 1517 N N . ASN A 1 202 ? -18.213 2.826 20.494 1.00 94.31 202 ASN A N 1
ATOM 1518 C CA . ASN A 1 202 ? -18.313 2.479 21.910 1.00 94.31 202 ASN A CA 1
ATOM 1519 C C . ASN A 1 202 ? -19.222 3.435 22.687 1.00 94.31 202 ASN A C 1
ATOM 1521 O O . ASN A 1 202 ? -19.981 2.981 23.540 1.00 94.31 202 ASN A O 1
ATOM 1525 N N . GLU A 1 203 ? -19.201 4.731 22.373 1.00 94.00 203 GLU A N 1
ATOM 1526 C CA . GLU A 1 203 ? -20.152 5.703 22.928 1.00 94.00 203 GLU A CA 1
ATOM 1527 C C . GLU A 1 203 ? -21.598 5.327 22.564 1.00 94.00 203 GLU A C 1
ATOM 1529 O O . GLU A 1 203 ? -22.477 5.336 23.428 1.00 94.00 203 GLU A O 1
ATOM 1534 N N . THR A 1 204 ? -21.819 4.893 21.321 1.00 93.00 204 THR A N 1
ATOM 1535 C CA . THR A 1 204 ? -23.125 4.417 20.841 1.00 93.00 204 THR A CA 1
ATOM 1536 C C . THR A 1 204 ? -23.540 3.114 21.528 1.00 93.00 204 THR A C 1
ATOM 1538 O O . THR A 1 204 ? -24.640 3.022 22.066 1.00 93.00 204 THR A O 1
ATOM 1541 N N . ASN A 1 205 ? -22.651 2.119 21.601 1.00 92.56 205 ASN A N 1
ATOM 1542 C CA . ASN A 1 205 ? -22.929 0.849 22.275 1.00 92.56 205 ASN A CA 1
ATOM 1543 C C . ASN A 1 205 ? -23.259 1.056 23.755 1.00 92.56 205 ASN A C 1
ATOM 1545 O O . ASN A 1 205 ? -24.188 0.434 24.265 1.00 92.56 205 ASN A O 1
ATOM 1549 N N . LYS A 1 206 ? -22.550 1.965 24.430 1.00 92.06 206 LYS A N 1
ATOM 1550 C CA . LYS A 1 206 ? -22.823 2.324 25.822 1.00 92.06 206 LYS A CA 1
ATOM 1551 C C . LYS A 1 206 ? -24.206 2.955 25.990 1.00 92.06 206 LYS A C 1
ATOM 1553 O O . LYS A 1 206 ? -24.893 2.634 26.956 1.00 92.06 206 LYS A O 1
ATOM 1558 N N . ALA A 1 207 ? -24.624 3.814 25.059 1.00 91.81 207 ALA A N 1
ATOM 1559 C CA . ALA A 1 207 ? -25.966 4.395 25.057 1.00 91.81 207 ALA A CA 1
ATOM 1560 C C . ALA A 1 207 ? -27.061 3.342 24.793 1.00 91.81 207 ALA A C 1
ATOM 1562 O O . ALA A 1 207 ? -28.128 3.400 25.397 1.00 91.81 207 ALA A O 1
ATOM 1563 N N . GLU A 1 208 ? -26.783 2.353 23.942 1.00 90.62 208 GLU A N 1
ATOM 1564 C CA . GLU A 1 208 ? -27.699 1.254 23.600 1.00 90.62 208 GLU A CA 1
ATOM 1565 C C . GLU A 1 208 ? -27.649 0.067 24.585 1.00 90.62 208 GLU A C 1
ATOM 1567 O O . GLU A 1 208 ? -28.365 -0.918 24.400 1.00 90.62 208 GLU A O 1
ATOM 1572 N N . GLY A 1 209 ? -26.800 0.119 25.619 1.00 89.56 209 GLY A N 1
ATOM 1573 C CA . GLY A 1 209 ? -26.601 -0.981 26.573 1.00 89.56 209 GLY A CA 1
ATOM 1574 C C . GLY A 1 209 ? -25.941 -2.232 25.972 1.00 89.56 209 GLY A C 1
ATOM 1575 O O . GLY A 1 209 ? -26.020 -3.316 26.549 1.00 89.56 209 GLY A O 1
ATOM 1576 N N . ARG A 1 210 ? -25.300 -2.101 24.806 1.00 90.19 210 ARG A N 1
ATOM 1577 C CA . ARG A 1 210 ? -24.527 -3.158 24.142 1.00 90.19 210 ARG A CA 1
ATOM 1578 C C . ARG A 1 210 ? -23.097 -3.215 24.694 1.00 90.19 210 ARG A C 1
ATOM 1580 O O . ARG A 1 210 ? -22.577 -2.204 25.166 1.00 90.19 210 ARG A O 1
ATOM 1587 N N . PRO A 1 211 ? -22.421 -4.376 24.620 1.00 87.94 211 PRO A N 1
ATOM 1588 C CA . PRO A 1 211 ? -21.034 -4.487 25.056 1.00 87.94 211 PRO A CA 1
ATOM 1589 C C . PRO A 1 211 ? -20.100 -3.580 24.237 1.00 87.94 211 PRO A C 1
ATOM 1591 O O . PRO A 1 211 ? -20.228 -3.455 23.016 1.00 87.94 211 PRO A O 1
ATOM 1594 N N . GLU A 1 212 ? -19.135 -2.962 24.919 1.00 89.38 212 GLU A N 1
ATOM 1595 C CA . GLU A 1 212 ? -18.096 -2.144 24.290 1.00 89.38 212 GLU A CA 1
ATOM 1596 C C . GLU A 1 212 ? -17.132 -3.008 23.463 1.00 89.38 212 GLU A C 1
ATOM 1598 O O . GLU A 1 212 ? -16.743 -4.116 23.850 1.00 89.38 212 GLU A O 1
ATOM 1603 N N . VAL A 1 213 ? -16.714 -2.480 22.316 1.00 89.62 213 VAL A N 1
ATOM 1604 C CA . VAL A 1 213 ? -15.745 -3.111 21.424 1.00 89.62 213 VAL A CA 1
ATOM 1605 C C . VAL A 1 213 ? -14.333 -2.823 21.927 1.00 89.62 213 VAL A C 1
ATOM 1607 O O . VAL A 1 213 ? -13.941 -1.673 22.144 1.00 89.62 213 VAL A O 1
ATOM 1610 N N . LYS A 1 214 ? -13.525 -3.875 22.092 1.00 91.50 214 LYS A N 1
ATOM 1611 C CA . LYS A 1 214 ? -12.127 -3.736 22.518 1.00 91.50 214 LYS A CA 1
ATOM 1612 C C . LYS A 1 214 ? -11.278 -3.165 21.369 1.00 91.50 214 LYS A C 1
ATOM 1614 O O . LYS A 1 214 ? -11.217 -3.792 20.312 1.00 91.50 214 LYS A O 1
ATOM 1619 N N . PRO A 1 215 ? -10.559 -2.043 21.566 1.00 90.06 215 PRO A N 1
ATOM 1620 C CA . PRO A 1 215 ? -9.814 -1.392 20.487 1.00 90.06 215 PRO A CA 1
ATOM 1621 C C . PRO A 1 215 ? -8.551 -2.152 20.066 1.00 90.06 215 PRO A C 1
ATOM 1623 O O . PRO A 1 215 ? -8.189 -2.117 18.897 1.00 90.06 215 PRO A O 1
ATOM 1626 N N . GLY A 1 216 ? -7.879 -2.849 20.991 1.00 91.56 216 GLY A N 1
ATOM 1627 C CA . GLY A 1 216 ? -6.571 -3.476 20.743 1.00 91.56 216 GLY A CA 1
ATOM 1628 C C . GLY A 1 216 ? -6.523 -4.390 19.508 1.00 91.56 216 GLY A C 1
ATOM 1629 O O . GLY A 1 216 ? -5.715 -4.134 18.619 1.00 91.56 216 GLY A O 1
ATOM 1630 N N . PRO A 1 217 ? -7.402 -5.405 19.397 1.00 92.00 217 PRO A N 1
ATOM 1631 C CA . PRO A 1 217 ? -7.420 -6.302 18.240 1.00 92.00 217 PRO A CA 1
ATOM 1632 C C . PRO A 1 217 ? -7.715 -5.592 16.910 1.00 92.00 217 PRO A C 1
ATOM 1634 O O . PRO A 1 217 ? -7.113 -5.921 15.893 1.00 92.00 217 PRO A O 1
ATOM 1637 N N . LEU A 1 218 ? -8.607 -4.595 16.917 1.00 91.31 218 LEU A N 1
ATOM 1638 C CA . LEU A 1 218 ? -8.968 -3.838 15.714 1.00 91.31 218 LEU A CA 1
ATOM 1639 C C . LEU A 1 218 ? -7.837 -2.918 15.246 1.00 91.31 218 LEU A C 1
ATOM 1641 O O . LEU A 1 218 ? -7.627 -2.764 14.046 1.00 91.31 218 LEU A O 1
ATOM 1645 N N . LEU A 1 219 ? -7.095 -2.328 16.185 1.00 93.44 219 LEU A N 1
ATOM 1646 C CA . LEU A 1 219 ? -5.918 -1.524 15.865 1.00 93.44 219 LEU A CA 1
ATOM 1647 C C . LEU A 1 219 ? -4.777 -2.390 15.329 1.00 93.44 219 LEU A C 1
ATOM 1649 O O . LEU A 1 219 ? -4.172 -2.007 14.336 1.00 93.44 219 LEU A O 1
ATOM 1653 N N . GLY A 1 220 ? -4.548 -3.573 15.908 1.00 93.38 220 GLY A N 1
ATOM 1654 C CA . GLY A 1 220 ? -3.561 -4.523 15.385 1.00 93.38 220 GLY A CA 1
ATOM 1655 C C . GLY A 1 220 ? -3.884 -4.982 13.959 1.00 93.38 220 GLY A C 1
ATOM 1656 O O . GLY A 1 220 ? -3.003 -5.002 13.106 1.00 93.38 220 GLY A O 1
ATOM 1657 N N . LEU A 1 221 ? -5.158 -5.265 13.661 1.00 92.69 221 LEU A N 1
ATOM 1658 C CA . LEU A 1 221 ? -5.598 -5.571 12.295 1.00 92.69 221 LEU A CA 1
ATOM 1659 C C . LEU A 1 221 ? -5.374 -4.385 11.342 1.00 92.69 221 LEU A C 1
ATOM 1661 O O . LEU A 1 221 ? -4.923 -4.571 10.214 1.00 92.69 221 LEU A O 1
ATOM 1665 N N . ALA A 1 222 ? -5.677 -3.162 11.783 1.00 93.31 222 ALA A N 1
ATOM 1666 C CA . ALA A 1 222 ? -5.464 -1.964 10.976 1.00 93.31 222 ALA A CA 1
ATOM 1667 C C . ALA A 1 222 ? -3.975 -1.714 10.675 1.00 93.31 222 ALA A C 1
ATOM 1669 O O . ALA A 1 222 ? -3.644 -1.311 9.563 1.00 93.31 222 ALA A O 1
ATOM 1670 N N . GLU A 1 223 ? -3.084 -1.975 11.635 1.00 94.06 223 GLU A N 1
ATOM 1671 C CA . GLU A 1 223 ? -1.629 -1.903 11.443 1.00 94.06 223 GLU A CA 1
ATOM 1672 C C . GLU A 1 223 ? -1.155 -2.954 10.428 1.00 94.06 223 GLU A C 1
ATOM 1674 O O . GLU A 1 223 ? -0.471 -2.604 9.469 1.00 94.06 223 GLU A O 1
ATOM 1679 N N . GLN A 1 224 ? -1.616 -4.204 10.542 1.00 92.62 224 GLN A N 1
ATOM 1680 C CA . GLN A 1 224 ? -1.299 -5.268 9.579 1.00 92.62 224 GLN A CA 1
ATOM 1681 C C . GLN A 1 224 ? -1.749 -4.935 8.153 1.00 92.62 224 GLN A C 1
ATOM 1683 O O . GLN A 1 224 ? -1.012 -5.183 7.205 1.00 92.62 224 GLN A O 1
ATOM 1688 N N . LEU A 1 225 ? -2.943 -4.357 7.987 1.00 90.94 225 LEU A N 1
ATOM 1689 C CA . LEU A 1 225 ? -3.453 -3.931 6.678 1.00 90.94 225 LEU A CA 1
ATOM 1690 C C . LEU A 1 225 ? -2.681 -2.742 6.090 1.00 90.94 225 LEU A C 1
ATOM 1692 O O . LEU A 1 225 ? -2.726 -2.532 4.881 1.00 90.94 225 LEU A O 1
ATOM 1696 N N . GLN A 1 226 ? -2.005 -1.950 6.924 1.00 88.06 226 GLN A N 1
ATOM 1697 C CA . GLN A 1 226 ? -1.190 -0.821 6.480 1.00 88.06 226 GLN A CA 1
ATOM 1698 C C . GLN A 1 226 ? 0.199 -1.257 5.984 1.00 88.06 226 GLN A C 1
ATOM 1700 O O . GLN A 1 226 ? 0.821 -0.531 5.208 1.00 88.06 226 GLN A O 1
ATOM 1705 N N . GLU A 1 227 ? 0.689 -2.410 6.438 1.00 84.62 227 GLU A N 1
ATOM 1706 C CA . GLU A 1 227 ? 2.008 -2.948 6.081 1.00 84.62 227 GLU A CA 1
ATOM 1707 C C . GLU A 1 227 ? 2.024 -3.766 4.775 1.00 84.62 227 GLU A C 1
ATOM 1709 O O . GLU A 1 227 ? 3.107 -4.082 4.281 1.00 84.62 227 GLU A O 1
ATOM 1714 N N . GLN A 1 228 ? 0.853 -4.088 4.210 1.00 69.06 228 GLN A N 1
ATOM 1715 C CA . GLN A 1 228 ? 0.691 -4.790 2.923 1.00 69.06 228 GLN A CA 1
ATOM 1716 C C . GLN A 1 228 ? 0.799 -3.836 1.724 1.00 69.06 228 GLN A C 1
ATOM 1718 O O . GLN A 1 228 ? 1.395 -4.243 0.699 1.00 69.06 228 GLN A O 1
#

Foldseek 3Di:
DKDKFKKFFAADPDPQKTWIDGVPDPDTQGMATCVQDDPPDDGGAIWIFTWDQDPVGIYTPHTHHDDPPDPDDPDDDDPDDDDDPPDDDDDDDDDDDDDDDDDDDDDDDDDDDDYDDDDDDDDDDDDDDDDDDDDDPDDPDDDPDDPDDPDDPDDDDDDDDDDDCVVVVVVLVPDDPVLNVLSVQCVVPRLVSSVVVLVVVQVVCVVVVHDRDDSVVSSVSSVVVVVD